Protein AF-0000000079821116 (afdb_homodimer)

Radius of gyration: 18.27 Å; Cα contacts (8 Å, |Δi|>4): 627; chains: 2; bounding box: 48×48×40 Å

Organism: NCBI:txid1608957

Structure (mmCIF, N/CA/C/O backbone):
data_AF-0000000079821116-model_v1
#
loop_
_entity.id
_entity.type
_entity.pdbx_description
1 polymer 'Glyoxalase/bleomycin resistance protein/dioxygenase'
#
loop_
_atom_site.group_PDB
_atom_site.id
_atom_site.type_symbol
_atom_site.label_atom_id
_atom_site.label_alt_id
_atom_site.label_comp_id
_atom_site.label_asym_id
_atom_site.label_entity_id
_atom_site.label_seq_id
_atom_site.pdbx_PDB_ins_code
_atom_site.Cartn_x
_atom_site.Cartn_y
_atom_site.Cartn_z
_atom_site.occupancy
_atom_site.B_iso_or_equiv
_atom_site.auth_seq_id
_atom_site.auth_comp_id
_atom_site.auth_asym_id
_atom_site.auth_atom_id
_atom_site.pdbx_PDB_model_num
ATOM 1 N N . MET A 1 1 ? -20.031 8.797 18.516 1 33.94 1 MET A N 1
ATOM 2 C CA . MET A 1 1 ? -19.969 7.977 17.297 1 33.94 1 MET A CA 1
ATOM 3 C C . MET A 1 1 ? -19.109 6.738 17.531 1 33.94 1 MET A C 1
ATOM 5 O O . MET A 1 1 ? -18.031 6.824 18.125 1 33.94 1 MET A O 1
ATOM 9 N N . ASP A 1 2 ? -19.688 5.617 17.516 1 39.34 2 ASP A N 1
ATOM 10 C CA . ASP A 1 2 ? -19.047 4.363 17.875 1 39.34 2 ASP A CA 1
ATOM 11 C C . ASP A 1 2 ? -17.766 4.156 17.078 1 39.34 2 ASP A C 1
ATOM 13 O O . ASP A 1 2 ? -17.672 4.555 15.914 1 39.34 2 ASP A O 1
ATOM 17 N N . GLU A 1 3 ? -16.703 4.098 17.781 1 49.12 3 GLU A N 1
ATOM 18 C CA . GLU A 1 3 ? -15.445 3.686 17.172 1 49.12 3 GLU A CA 1
ATOM 19 C C . GLU A 1 3 ? -15.656 2.551 16.172 1 49.12 3 GLU A C 1
ATOM 21 O O . GLU A 1 3 ? -16.406 1.611 16.438 1 49.12 3 GLU A O 1
ATOM 26 N N . PRO A 1 4 ? -15.477 2.787 14.984 1 49.03 4 PRO A N 1
ATOM 27 C CA . PRO A 1 4 ? -15.688 1.681 14.047 1 49.03 4 PRO A CA 1
ATOM 28 C C . PRO A 1 4 ? -15.055 0.374 14.531 1 49.03 4 PRO A C 1
ATOM 30 O O . PRO A 1 4 ? -14 0.39 15.172 1 49.03 4 PRO A O 1
ATOM 33 N N . ALA A 1 5 ? -15.891 -0.579 14.828 1 51.31 5 ALA A N 1
ATOM 34 C CA . ALA A 1 5 ? -15.398 -1.898 15.211 1 51.31 5 ALA A CA 1
ATOM 35 C C . ALA A 1 5 ? -14.516 -2.496 14.125 1 51.31 5 ALA A C 1
ATOM 37 O O . ALA A 1 5 ? -14.906 -2.535 12.953 1 51.31 5 ALA A O 1
ATOM 38 N N . PHE A 1 6 ? -13.258 -2.285 14.305 1 50 6 PHE A N 1
ATOM 39 C CA . PHE A 1 6 ? -12.414 -3.041 13.383 1 50 6 PHE A CA 1
ATOM 40 C C . PHE A 1 6 ? -12.328 -4.504 13.805 1 50 6 PHE A C 1
ATOM 42 O O . PHE A 1 6 ? -12.047 -4.809 14.961 1 50 6 PHE A O 1
ATOM 49 N N . PRO A 1 7 ? -12.906 -5.238 12.969 1 48.62 7 PRO A N 1
ATOM 50 C CA . PRO A 1 7 ? -12.789 -6.621 13.438 1 48.62 7 PRO A CA 1
ATOM 51 C C . PRO A 1 7 ? -11.344 -7.066 13.617 1 48.62 7 PRO A C 1
ATOM 53 O O . PRO A 1 7 ? -10.43 -6.465 13.039 1 48.62 7 PRO A O 1
ATOM 56 N N . ASP A 1 8 ? -11.141 -7.941 14.555 1 50.03 8 ASP A N 1
ATOM 57 C CA . ASP A 1 8 ? -9.828 -8.555 14.742 1 50.03 8 ASP A CA 1
ATOM 58 C C . ASP A 1 8 ? -9.281 -9.094 13.422 1 50.03 8 ASP A C 1
ATOM 60 O O . ASP A 1 8 ? -10.039 -9.578 12.586 1 50.03 8 ASP A O 1
ATOM 64 N N . PRO A 1 9 ? -8.016 -8.641 13.141 1 49.16 9 PRO A N 1
ATOM 65 C CA . PRO A 1 9 ? -7.453 -9.281 11.945 1 49.16 9 PRO A CA 1
ATOM 66 C C . PRO A 1 9 ? -7.727 -10.781 11.898 1 49.16 9 PRO A C 1
ATOM 68 O O . PRO A 1 9 ? -7.668 -11.453 12.93 1 49.16 9 PRO A O 1
ATOM 71 N N . PRO A 1 10 ? -8.344 -11.164 10.891 1 46.5 10 PRO A N 1
ATOM 72 C CA . PRO A 1 10 ? -8.555 -12.609 10.875 1 46.5 10 PRO A CA 1
ATOM 73 C C . PRO A 1 10 ? -7.27 -13.398 11.102 1 46.5 10 PRO A C 1
ATOM 75 O O . PRO A 1 10 ? -6.184 -12.938 10.734 1 46.5 10 PRO A O 1
ATOM 78 N N . ALA A 1 11 ? -7.438 -14.477 11.891 1 46.84 11 ALA A N 1
ATOM 79 C CA . ALA A 1 11 ? -6.305 -15.375 12.086 1 46.84 11 ALA A CA 1
ATOM 80 C C . ALA A 1 11 ? -5.754 -15.867 10.758 1 46.84 11 ALA A C 1
ATOM 82 O O . ALA A 1 11 ? -6.508 -16.062 9.797 1 46.84 11 ALA A O 1
ATOM 83 N N . VAL A 1 12 ? -4.461 -15.453 10.516 1 46.88 12 VAL A N 1
ATOM 84 C CA . VAL A 1 12 ? -3.809 -16.109 9.391 1 46.88 12 VAL A CA 1
ATOM 85 C C . VAL A 1 12 ? -4.184 -17.594 9.359 1 46.88 12 VAL A C 1
ATOM 87 O O . VAL A 1 12 ? -3.951 -18.312 10.336 1 46.88 12 VAL A O 1
ATOM 90 N N . LEU A 1 13 ? -5.094 -17.891 8.617 1 49.56 13 LEU A N 1
ATOM 91 C CA . LEU A 1 13 ? -5.344 -19.328 8.531 1 49.56 13 LEU A CA 1
ATOM 92 C C . LEU A 1 13 ? -4.145 -20.062 7.941 1 49.56 13 LEU A C 1
ATOM 94 O O . LEU A 1 13 ? -3.469 -19.531 7.055 1 49.56 13 LEU A O 1
ATOM 98 N N . PRO A 1 14 ? -3.562 -20.922 8.695 1 47.94 14 PRO A N 1
ATOM 99 C CA . PRO A 1 14 ? -2.402 -21.703 8.273 1 47.94 14 PRO A CA 1
ATOM 100 C C . PRO A 1 14 ? -2.355 -21.922 6.762 1 47.94 14 PRO A C 1
ATOM 102 O O . PRO A 1 14 ? -1.271 -21.953 6.172 1 47.94 14 PRO A O 1
ATOM 105 N N . SER A 1 15 ? -3.467 -22.219 6.078 1 55.22 15 SER A N 1
ATOM 106 C CA . SER A 1 15 ? -3.479 -22.641 4.68 1 55.22 15 SER A CA 1
ATOM 107 C C . SER A 1 15 ? -3.562 -21.453 3.74 1 55.22 15 SER A C 1
ATOM 109 O O . SER A 1 15 ? -3.639 -21.609 2.52 1 55.22 15 SER A O 1
ATOM 111 N N . THR A 1 16 ? -3.357 -20.219 4.332 1 70.94 16 THR A N 1
ATOM 112 C CA . THR A 1 16 ? -3.619 -19.094 3.428 1 70.94 16 THR A CA 1
ATOM 113 C C . THR A 1 16 ? -2.318 -18.578 2.824 1 70.94 16 THR A C 1
ATOM 115 O O . THR A 1 16 ? -1.271 -18.609 3.473 1 70.94 16 THR A O 1
ATOM 118 N N . LEU A 1 17 ? -2.367 -18.406 1.521 1 87.81 17 LEU A N 1
ATOM 119 C CA . LEU A 1 17 ? -1.263 -17.812 0.771 1 87.81 17 LEU A CA 1
ATOM 120 C C . LEU A 1 17 ? -0.912 -16.438 1.318 1 87.81 17 LEU A C 1
ATOM 122 O O . LEU A 1 17 ? -1.729 -15.516 1.263 1 87.81 17 LEU A O 1
ATOM 126 N N . GLU A 1 18 ? 0.262 -16.406 1.957 1 91.06 18 GLU A N 1
ATOM 127 C CA . GLU A 1 18 ? 0.748 -15.1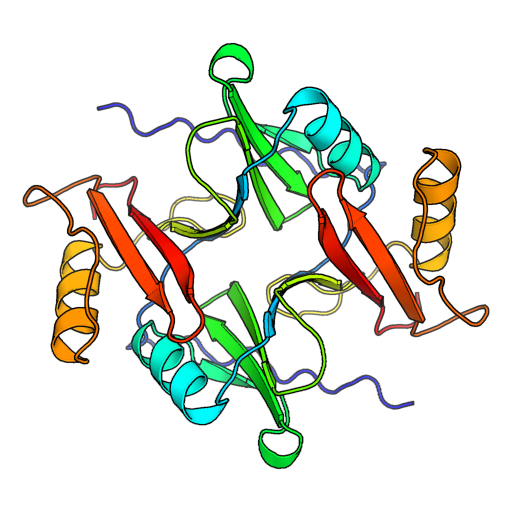25 2.447 1 91.06 18 GLU A CA 1
ATOM 128 C C . GLU A 1 18 ? 1.771 -14.523 1.49 1 91.06 18 GLU A C 1
ATOM 130 O O . GLU A 1 18 ? 2.75 -15.18 1.125 1 91.06 18 GLU A O 1
ATOM 135 N N . LEU A 1 19 ? 1.596 -13.273 1.216 1 96.19 19 LEU A N 1
ATOM 136 C CA . LEU A 1 19 ? 2.396 -12.664 0.16 1 96.19 19 LEU A CA 1
ATOM 137 C C . LEU A 1 19 ? 3.598 -11.93 0.747 1 96.19 19 LEU A C 1
ATOM 139 O O . LEU A 1 19 ? 4.512 -11.539 0.014 1 96.19 19 LEU A O 1
ATOM 143 N N . GLY A 1 20 ? 3.582 -11.734 2.08 1 94.44 20 GLY A N 1
ATOM 144 C CA . GLY A 1 20 ? 4.715 -11.094 2.734 1 94.44 20 GLY A CA 1
ATOM 145 C C . GLY A 1 20 ? 4.582 -9.586 2.818 1 94.44 20 GLY A C 1
ATOM 146 O O . GLY A 1 20 ? 3.471 -9.062 2.91 1 94.44 20 GLY A O 1
ATOM 147 N N . ALA A 1 21 ? 5.727 -8.852 2.887 1 94.81 21 ALA A N 1
ATOM 148 C CA . ALA A 1 21 ? 5.734 -7.398 3.055 1 94.81 21 ALA A CA 1
ATOM 149 C C . ALA A 1 21 ? 5.043 -6.707 1.885 1 94.81 21 ALA A C 1
ATOM 151 O O . ALA A 1 21 ? 5.191 -7.125 0.733 1 94.81 21 ALA A O 1
ATOM 152 N N . PHE A 1 22 ? 4.359 -5.699 2.232 1 96.94 22 PHE A N 1
ATOM 153 C CA . PHE A 1 22 ? 3.625 -4.934 1.235 1 96.94 22 PHE A CA 1
ATOM 154 C C . PHE A 1 22 ? 4.176 -3.518 1.126 1 96.94 22 PHE A C 1
ATOM 156 O O . PHE A 1 22 ? 4.441 -2.867 2.141 1 96.94 22 PHE A O 1
ATOM 163 N N . SER A 1 23 ? 4.352 -3.074 -0.129 1 97.5 23 SER A N 1
ATOM 164 C CA . SER A 1 23 ? 4.719 -1.69 -0.41 1 97.5 23 SER A CA 1
ATOM 165 C C . SER A 1 23 ? 4.082 -1.201 -1.706 1 97.5 23 SER A C 1
ATOM 167 O O . SER A 1 23 ? 3.602 -2.002 -2.51 1 97.5 23 SER A O 1
ATOM 169 N N . MET A 1 24 ? 3.979 0.095 -1.812 1 98.38 24 MET A N 1
ATOM 170 C CA . MET A 1 24 ? 3.559 0.698 -3.074 1 98.38 24 MET A CA 1
ATOM 171 C C . MET A 1 24 ? 4.758 1.248 -3.84 1 98.38 24 MET A C 1
ATOM 173 O O . MET A 1 24 ? 5.57 1.989 -3.283 1 98.38 24 MET A O 1
ATOM 177 N N . SER A 1 25 ? 4.883 0.784 -5.055 1 98.62 25 SER A N 1
ATOM 178 C CA . SER A 1 25 ? 5.875 1.341 -5.973 1 98.62 25 SER A CA 1
ATOM 179 C C . SER A 1 25 ? 5.254 2.391 -6.887 1 98.62 25 SER A C 1
ATOM 181 O O . SER A 1 25 ? 4.324 2.096 -7.637 1 98.62 25 SER A O 1
ATOM 183 N N . LEU A 1 26 ? 5.762 3.576 -6.859 1 98.62 26 LEU A N 1
ATOM 184 C CA . LEU A 1 26 ? 5.184 4.688 -7.605 1 98.62 26 LEU A CA 1
ATOM 185 C C . LEU A 1 26 ? 6.148 5.188 -8.672 1 98.62 26 LEU A C 1
ATOM 187 O O . LEU A 1 26 ? 7.316 5.461 -8.383 1 98.62 26 LEU A O 1
ATOM 191 N N . SER A 1 27 ? 5.652 5.277 -9.859 1 98.56 27 SER A N 1
ATOM 192 C CA . SER A 1 27 ? 6.398 5.992 -10.891 1 98.56 27 SER A CA 1
ATOM 193 C C . SER A 1 27 ? 6.316 7.5 -10.688 1 98.56 27 SER A C 1
ATOM 195 O O . SER A 1 27 ? 5.223 8.047 -10.523 1 98.56 27 SER A O 1
ATOM 197 N N . VAL A 1 28 ? 7.445 8.117 -10.734 1 98.62 28 VAL A N 1
ATOM 198 C CA . VAL A 1 28 ? 7.445 9.555 -10.469 1 98.62 28 VAL A CA 1
ATOM 199 C C . VAL A 1 28 ? 8.18 10.281 -11.594 1 98.62 28 VAL A C 1
ATOM 201 O O . VAL A 1 28 ? 9.133 9.75 -12.164 1 98.62 28 VAL A O 1
ATOM 204 N N . ALA A 1 29 ? 7.766 11.438 -11.922 1 98.44 29 ALA A N 1
ATOM 205 C CA . ALA A 1 29 ? 8.359 12.242 -12.984 1 98.44 29 ALA A CA 1
ATOM 206 C C . ALA A 1 29 ? 9.688 12.836 -12.547 1 98.44 29 ALA A C 1
ATOM 208 O O . ALA A 1 29 ? 10.594 13.008 -13.367 1 98.44 29 ALA A O 1
ATOM 209 N N . ASP A 1 30 ? 9.844 13.234 -11.352 1 98.44 30 ASP A N 1
ATOM 210 C CA . ASP A 1 30 ? 11.023 13.836 -10.742 1 98.44 30 ASP A CA 1
ATOM 211 C C . ASP A 1 30 ? 11.258 13.273 -9.344 1 98.44 30 ASP A C 1
ATOM 213 O O . ASP A 1 30 ? 10.516 13.594 -8.406 1 98.44 30 ASP A O 1
ATOM 217 N N . LEU A 1 31 ? 12.297 12.5 -9.172 1 98.44 31 LEU A N 1
ATOM 218 C CA . LEU A 1 31 ? 12.555 11.758 -7.941 1 98.44 31 LEU A CA 1
ATOM 219 C C . LEU A 1 31 ? 12.75 12.711 -6.766 1 98.44 31 LEU A C 1
ATOM 221 O O . LEU A 1 31 ? 12.211 12.469 -5.68 1 98.44 31 LEU A O 1
ATOM 225 N N . ASP A 1 32 ? 13.445 13.789 -6.938 1 97.81 32 ASP A N 1
ATOM 226 C CA . ASP A 1 32 ? 13.742 14.727 -5.863 1 97.81 32 ASP A CA 1
ATOM 227 C C . ASP A 1 32 ? 12.469 15.43 -5.387 1 97.81 32 ASP A C 1
ATOM 229 O O . ASP A 1 32 ? 12.266 15.594 -4.18 1 97.81 32 ASP A O 1
ATOM 233 N N . VAL A 1 33 ? 11.656 15.828 -6.312 1 98.06 33 VAL A N 1
ATOM 234 C CA . VAL A 1 33 ? 10.406 16.516 -5.984 1 98.06 33 VAL A CA 1
ATOM 235 C C . VAL A 1 33 ? 9.508 15.578 -5.168 1 98.06 33 VAL A C 1
ATOM 237 O O . VAL A 1 33 ? 8.984 15.977 -4.125 1 98.06 33 VAL A O 1
ATOM 240 N N . SER A 1 34 ? 9.398 14.391 -5.66 1 98.5 34 SER A N 1
ATOM 241 C CA . SER A 1 34 ? 8.539 13.43 -4.977 1 98.5 34 SER A CA 1
ATOM 242 C C . SER A 1 34 ? 9.117 13.039 -3.619 1 98.5 34 SER A C 1
ATOM 244 O O . SER A 1 34 ? 8.375 12.898 -2.641 1 98.5 34 SER A O 1
ATOM 246 N N . ARG A 1 35 ? 10.375 12.797 -3.584 1 97.69 35 ARG A N 1
ATOM 247 C CA . ARG A 1 35 ? 11.016 12.477 -2.314 1 97.69 35 ARG A CA 1
ATOM 248 C C . ARG A 1 35 ? 10.734 13.547 -1.27 1 97.69 35 ARG A C 1
ATOM 250 O O . ARG A 1 35 ? 10.352 13.242 -0.141 1 97.69 35 ARG A O 1
ATOM 257 N N . ARG A 1 36 ? 10.922 14.812 -1.62 1 97.31 36 ARG A N 1
ATOM 258 C CA . ARG A 1 36 ? 10.688 15.914 -0.698 1 97.31 36 ARG A CA 1
ATOM 259 C C . ARG A 1 36 ? 9.234 15.953 -0.238 1 97.31 36 ARG A C 1
ATOM 261 O O . ARG A 1 36 ? 8.953 16.219 0.932 1 97.31 36 ARG A O 1
ATOM 268 N N . PHE A 1 37 ? 8.43 15.695 -1.171 1 98 37 PHE A N 1
ATOM 269 C CA . PHE A 1 37 ? 7.008 15.656 -0.845 1 98 37 PHE A CA 1
ATOM 270 C C . PHE A 1 37 ? 6.73 14.633 0.25 1 98 37 PHE A C 1
ATOM 272 O O . PHE A 1 37 ? 6.109 14.953 1.266 1 98 37 PHE A O 1
ATOM 279 N N . TYR A 1 38 ? 7.176 13.445 0.056 1 97.81 38 TYR A N 1
ATOM 280 C CA . TYR A 1 38 ? 6.879 12.375 1.003 1 97.81 38 TYR A CA 1
ATOM 281 C C . TYR A 1 38 ? 7.656 12.562 2.299 1 97.81 38 TYR A C 1
ATOM 283 O O . TYR A 1 38 ? 7.195 12.164 3.371 1 97.81 38 TYR A O 1
ATOM 291 N N . GLU A 1 39 ? 8.82 13.172 2.232 1 96.19 39 GLU A N 1
ATOM 292 C CA . GLU A 1 39 ? 9.523 13.531 3.459 1 96.19 39 GLU A CA 1
ATOM 293 C C . GLU A 1 39 ? 8.711 14.516 4.297 1 96.19 39 GLU A C 1
ATOM 295 O O . GLU A 1 39 ? 8.703 14.43 5.527 1 96.19 39 GLU A O 1
ATOM 300 N N . ALA A 1 40 ? 8.062 15.406 3.646 1 95.38 40 ALA A N 1
ATOM 301 C CA . ALA A 1 40 ? 7.188 16.344 4.352 1 95.38 40 ALA A CA 1
ATOM 302 C C . ALA A 1 40 ? 6.047 15.602 5.051 1 95.38 40 ALA A C 1
ATOM 304 O O . ALA A 1 40 ? 5.5 16.078 6.043 1 95.38 40 ALA A O 1
ATOM 305 N N . LEU A 1 41 ? 5.707 14.461 4.504 1 96.31 41 LEU A N 1
ATOM 306 C CA . LEU A 1 41 ? 4.664 13.633 5.102 1 96.31 41 LEU A CA 1
ATOM 307 C C . LEU A 1 41 ? 5.234 12.758 6.211 1 96.31 41 LEU A C 1
ATOM 309 O O . LEU A 1 41 ? 4.516 11.945 6.797 1 96.31 41 LEU A O 1
ATOM 313 N N . GLY A 1 42 ? 6.5 12.859 6.453 1 95.06 42 GLY A N 1
ATOM 314 C CA . GLY A 1 42 ? 7.094 12.125 7.559 1 95.06 42 GLY A CA 1
ATOM 315 C C . GLY A 1 42 ? 7.84 10.883 7.113 1 95.06 42 GLY A C 1
ATOM 316 O O . GLY A 1 42 ? 8.367 10.141 7.945 1 95.06 42 GLY A O 1
ATOM 317 N N . PHE A 1 43 ? 7.871 10.656 5.836 1 96.38 43 PHE A N 1
ATOM 318 C CA . PHE A 1 43 ? 8.641 9.516 5.348 1 96.38 43 PHE A CA 1
ATOM 319 C C . PHE A 1 43 ? 10.133 9.812 5.402 1 96.38 43 PHE A C 1
ATOM 321 O O . PHE A 1 43 ? 10.547 10.969 5.309 1 96.38 43 PHE A O 1
ATOM 328 N N . VAL A 1 44 ? 10.883 8.695 5.543 1 94.88 44 VAL A N 1
ATOM 329 C CA . VAL A 1 44 ? 12.336 8.805 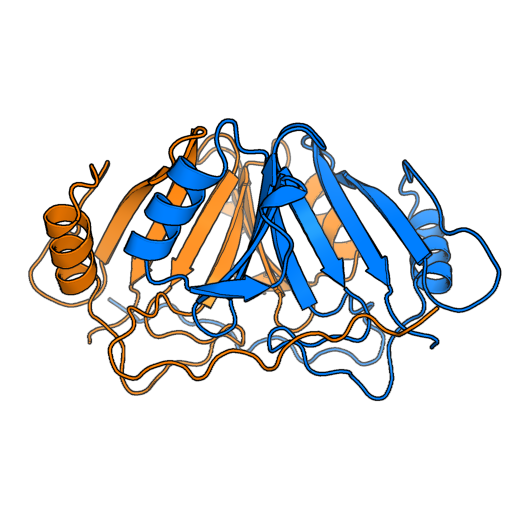5.535 1 94.88 44 VAL A CA 1
ATOM 330 C C . VAL A 1 44 ? 12.922 7.816 4.531 1 94.88 44 VAL A C 1
ATOM 332 O O . VAL A 1 44 ? 12.375 6.73 4.328 1 94.88 44 VAL A O 1
ATOM 335 N N . VAL A 1 45 ? 14.039 8.195 3.949 1 94.62 45 VAL A N 1
ATOM 336 C CA . VAL A 1 45 ? 14.727 7.297 3.025 1 94.62 45 VAL A CA 1
ATOM 337 C C . VAL A 1 45 ? 15.336 6.133 3.801 1 94.62 45 VAL A C 1
ATOM 339 O O . VAL A 1 45 ? 16.047 6.34 4.781 1 94.62 45 VAL A O 1
ATOM 342 N N . SER A 1 46 ? 15.031 5.004 3.369 1 93.19 46 SER A N 1
ATOM 343 C CA . SER A 1 46 ? 15.539 3.822 4.059 1 93.19 46 SER A CA 1
ATOM 344 C C . SER A 1 46 ? 16.406 2.973 3.135 1 93.19 46 SER A C 1
ATOM 346 O O . SER A 1 46 ? 17 1.985 3.568 1 93.19 46 SER A O 1
ATOM 348 N N . GLY A 1 47 ? 16.391 3.258 1.896 1 93.25 47 GLY A N 1
ATOM 349 C CA . GLY A 1 47 ? 17.172 2.52 0.917 1 93.25 47 GLY A CA 1
ATOM 350 C C . GLY A 1 47 ? 17.031 3.07 -0.49 1 93.25 47 GLY A C 1
ATOM 351 O O . GLY A 1 47 ? 16.484 4.152 -0.688 1 93.25 47 GLY A O 1
ATOM 352 N N . GLY A 1 48 ? 17.672 2.316 -1.412 1 93.38 48 GLY A N 1
ATOM 353 C CA . GLY A 1 48 ? 17.641 2.709 -2.812 1 93.38 48 GLY A CA 1
ATOM 354 C C . GLY A 1 48 ? 18.922 3.375 -3.277 1 93.38 48 GLY A C 1
ATOM 355 O O . GLY A 1 48 ? 19.922 3.348 -2.574 1 93.38 48 GLY A O 1
ATOM 356 N N . ASP A 1 49 ? 18.891 3.783 -4.496 1 94.12 49 ASP A N 1
ATOM 357 C CA . ASP A 1 49 ? 19.984 4.5 -5.145 1 94.12 49 ASP A CA 1
ATOM 358 C C . ASP A 1 49 ? 19.453 5.625 -6.031 1 94.12 49 ASP A C 1
ATOM 360 O O . ASP A 1 49 ? 19.109 5.395 -7.191 1 94.12 49 ASP A O 1
ATOM 364 N N . ALA A 1 50 ? 19.5 6.801 -5.457 1 93.31 50 ALA A N 1
ATOM 365 C CA . ALA A 1 50 ? 18.938 7.949 -6.16 1 93.31 50 ALA A CA 1
ATOM 366 C C . ALA A 1 50 ? 19.625 8.172 -7.496 1 93.31 50 ALA A C 1
ATOM 368 O O . ALA A 1 50 ? 19 8.602 -8.469 1 93.31 50 ALA A O 1
ATOM 369 N N . ASP A 1 51 ? 20.922 7.875 -7.566 1 94.94 51 ASP A N 1
ATOM 370 C CA . ASP A 1 51 ? 21.656 8.023 -8.812 1 94.94 51 ASP A CA 1
ATOM 371 C C . ASP A 1 51 ? 21.156 7.051 -9.875 1 94.94 51 ASP A C 1
ATOM 373 O O . ASP A 1 51 ? 21.359 7.27 -11.07 1 94.94 51 ASP A O 1
ATOM 377 N N . GLU A 1 52 ? 20.562 6.043 -9.375 1 96.38 52 GLU A N 1
ATOM 378 C CA . GLU A 1 52 ? 19.969 5.059 -10.281 1 96.38 52 GLU A CA 1
ATOM 379 C C . GLU A 1 52 ? 18.484 5.309 -10.469 1 96.38 52 GLU A C 1
ATOM 381 O O . GLU A 1 52 ? 17.797 4.512 -11.117 1 96.38 52 GLU A O 1
ATOM 386 N N . GLY A 1 53 ? 17.938 6.289 -9.891 1 97.19 53 GLY A N 1
ATOM 387 C CA . GLY A 1 53 ? 16.594 6.766 -10.195 1 97.19 53 GLY A CA 1
ATOM 388 C C . GLY A 1 53 ? 15.531 6.18 -9.289 1 97.19 53 GLY A C 1
ATOM 389 O O . GLY A 1 53 ? 14.352 6.125 -9.648 1 97.19 53 GLY A O 1
ATOM 390 N N . TRP A 1 54 ? 15.938 5.66 -8.109 1 97.88 54 TRP A N 1
ATOM 391 C CA . TRP A 1 54 ? 14.891 5.121 -7.246 1 97.88 54 TRP A CA 1
ATOM 392 C C . TRP A 1 54 ? 15.297 5.211 -5.781 1 97.88 54 TRP A C 1
ATOM 394 O O . TRP A 1 54 ? 16.484 5.223 -5.461 1 97.88 54 TRP A O 1
ATOM 404 N N . VAL A 1 55 ? 14.312 5.336 -4.855 1 97.62 55 VAL A N 1
ATOM 405 C CA . VAL A 1 55 ? 14.531 5.355 -3.414 1 97.62 55 VAL A CA 1
ATOM 406 C C . VAL A 1 55 ? 13.383 4.633 -2.711 1 97.62 55 VAL A C 1
ATOM 408 O O . VAL A 1 55 ? 12.25 4.613 -3.209 1 97.62 55 VAL A O 1
ATOM 411 N N . ILE A 1 56 ? 13.648 4.016 -1.615 1 96.69 56 ILE A N 1
ATOM 412 C CA . ILE A 1 56 ? 12.664 3.404 -0.73 1 96.69 56 ILE A CA 1
ATOM 413 C C . ILE A 1 56 ? 12.43 4.309 0.479 1 96.69 56 ILE A C 1
ATOM 415 O O . ILE A 1 56 ? 13.383 4.742 1.132 1 96.69 56 ILE A O 1
ATOM 419 N N . LEU A 1 57 ? 11.219 4.586 0.73 1 96.38 57 LEU A N 1
ATOM 420 C CA . LEU A 1 57 ? 10.812 5.449 1.834 1 96.38 57 LEU A CA 1
ATOM 421 C C . LEU A 1 57 ? 10.008 4.668 2.867 1 96.38 57 LEU A C 1
ATOM 423 O O . LEU A 1 57 ? 9.211 3.793 2.51 1 96.38 57 LEU A O 1
ATOM 427 N N . LYS A 1 58 ? 10.164 5.09 4.121 1 95.25 58 LYS A N 1
ATOM 428 C CA . LYS A 1 58 ? 9.43 4.434 5.199 1 95.25 58 LYS A CA 1
ATOM 429 C C . LYS A 1 58 ? 8.789 5.461 6.129 1 95.25 58 LYS A C 1
ATOM 431 O O . LYS A 1 58 ? 9.367 6.523 6.379 1 95.25 58 LYS A O 1
ATOM 436 N N . ASN A 1 59 ? 7.664 5.188 6.602 1 95 59 ASN A N 1
ATOM 437 C CA . ASN A 1 59 ? 6.965 5.809 7.723 1 95 59 ASN A CA 1
ATOM 438 C C . ASN A 1 59 ? 6.41 4.758 8.68 1 95 59 ASN A C 1
ATOM 440 O O . ASN A 1 59 ? 5.398 4.117 8.391 1 95 59 ASN A O 1
ATOM 444 N N . GLY A 1 60 ? 7.105 4.547 9.766 1 89.38 60 GLY A N 1
ATOM 445 C CA . GLY A 1 60 ? 6.77 3.385 10.578 1 89.38 60 GLY A CA 1
ATOM 446 C C . GLY A 1 60 ? 6.883 2.076 9.812 1 89.38 60 GLY A C 1
ATOM 447 O O . GLY A 1 60 ? 7.93 1.774 9.242 1 89.38 60 GLY A O 1
ATOM 448 N N . GLU A 1 61 ? 5.785 1.385 9.727 1 88 61 GLU A N 1
ATOM 449 C CA . GLU A 1 61 ? 5.781 0.099 9.031 1 88 61 GLU A CA 1
ATOM 450 C C . GLU A 1 61 ? 5.348 0.254 7.582 1 88 61 GLU A C 1
ATOM 452 O O . GLU A 1 61 ? 5.262 -0.731 6.844 1 88 61 GLU A O 1
ATOM 457 N N . SER A 1 62 ? 5.078 1.416 7.18 1 93.12 62 SER A N 1
ATOM 458 C CA . SER A 1 62 ? 4.641 1.694 5.816 1 93.12 62 SER A CA 1
ATOM 459 C C . SER A 1 62 ? 5.828 1.917 4.887 1 93.12 62 SER A C 1
ATOM 461 O O . SER A 1 62 ? 6.797 2.584 5.258 1 93.12 62 SER A O 1
ATOM 463 N N . THR A 1 63 ? 5.777 1.325 3.703 1 95.62 63 THR A N 1
ATOM 464 C CA . THR A 1 63 ? 6.859 1.455 2.736 1 95.62 63 THR A CA 1
ATOM 465 C C . THR A 1 63 ? 6.324 1.922 1.385 1 95.62 63 THR A C 1
ATOM 467 O O . THR A 1 63 ? 5.312 1.41 0.901 1 95.62 63 THR A O 1
ATOM 470 N N . ILE A 1 64 ? 6.938 2.928 0.849 1 97.88 64 ILE A N 1
ATOM 471 C CA . ILE A 1 64 ? 6.691 3.402 -0.508 1 97.88 64 ILE A CA 1
ATOM 472 C C . ILE A 1 64 ? 8.008 3.471 -1.278 1 97.88 64 ILE A C 1
ATOM 474 O O . ILE A 1 64 ? 9.016 3.951 -0.756 1 97.88 64 ILE A O 1
ATOM 478 N N . GLY A 1 65 ? 8.016 2.938 -2.443 1 98.25 65 GLY A N 1
ATOM 479 C CA . GLY A 1 65 ? 9.133 3.115 -3.355 1 98.25 65 GLY A CA 1
ATOM 480 C C . GLY A 1 65 ? 8.852 4.125 -4.453 1 98.25 65 GLY A C 1
ATOM 481 O O . GLY A 1 65 ? 7.781 4.109 -5.059 1 98.25 65 GLY A O 1
ATOM 482 N N . LEU A 1 66 ? 9.797 4.984 -4.645 1 98.69 66 LEU A N 1
ATOM 483 C CA . LEU A 1 66 ? 9.734 5.934 -5.746 1 98.69 66 LEU A CA 1
ATOM 484 C C . LEU A 1 66 ? 10.695 5.531 -6.863 1 98.69 66 LEU A C 1
ATOM 486 O O . LEU A 1 66 ? 11.867 5.258 -6.613 1 98.69 66 LEU A O 1
ATOM 490 N N . PHE A 1 67 ? 10.172 5.527 -8.062 1 98.69 67 PHE A N 1
ATOM 491 C CA . PHE A 1 67 ? 10.938 5.066 -9.219 1 98.69 67 PHE A CA 1
ATOM 492 C C . PHE A 1 67 ? 10.789 6.039 -10.383 1 98.69 67 PHE A C 1
ATOM 494 O O . PHE A 1 67 ? 9.672 6.316 -10.828 1 98.69 67 PHE A O 1
ATOM 501 N N . HIS A 1 68 ? 11.852 6.461 -10.891 1 98.44 68 HIS A N 1
ATOM 502 C CA . HIS A 1 68 ? 11.828 7.375 -12.023 1 98.44 68 HIS A CA 1
ATOM 503 C C . HIS A 1 68 ? 12.203 6.664 -13.32 1 98.44 68 HIS A C 1
ATOM 505 O O . HIS A 1 68 ? 13.328 6.172 -13.461 1 98.44 68 HIS A O 1
ATOM 511 N N . GLY A 1 69 ? 11.297 6.602 -14.211 1 96.19 69 GLY A N 1
ATOM 512 C CA . GLY A 1 69 ? 11.594 6.156 -15.562 1 96.19 69 GLY A CA 1
ATOM 513 C C . GLY A 1 69 ? 11.719 4.648 -15.68 1 96.19 69 GLY A C 1
ATOM 514 O O . GLY A 1 69 ? 12.336 4.145 -16.625 1 96.19 69 GLY A O 1
ATOM 515 N N . MET A 1 70 ? 11.148 3.881 -14.797 1 95.38 70 MET A N 1
ATOM 516 C CA . MET A 1 70 ? 11.352 2.434 -14.812 1 95.38 70 MET A CA 1
ATOM 517 C C . MET A 1 70 ? 10.078 1.712 -15.234 1 95.38 70 MET A C 1
ATOM 519 O O . MET A 1 70 ? 10.133 0.621 -15.805 1 95.38 70 MET A O 1
ATOM 523 N N . PHE A 1 71 ? 8.992 2.268 -14.969 1 96.25 71 PHE A N 1
ATOM 524 C CA . PHE A 1 71 ? 7.672 1.782 -15.344 1 96.25 71 PHE A CA 1
ATOM 525 C C . PHE A 1 71 ? 6.652 2.914 -15.32 1 96.25 71 PHE A C 1
ATOM 527 O O . PHE A 1 71 ? 6.988 4.051 -14.984 1 96.25 71 PHE A O 1
ATOM 534 N N . GLU A 1 72 ? 5.449 2.551 -15.711 1 94.81 72 GLU A N 1
ATOM 535 C CA . GLU A 1 72 ? 4.371 3.535 -15.672 1 94.81 72 GLU A CA 1
ATOM 536 C C . GLU A 1 72 ? 3.359 3.197 -14.578 1 94.81 72 GLU A C 1
ATOM 538 O O . GLU A 1 72 ? 3.15 2.025 -14.258 1 94.81 72 GLU A O 1
ATOM 543 N N . GLY A 1 73 ? 2.779 4.309 -14.023 1 94.94 73 GLY A N 1
ATOM 544 C CA . GLY A 1 73 ? 1.747 4.105 -13.016 1 94.94 73 GLY A CA 1
ATOM 545 C C . GLY A 1 73 ? 2.293 3.617 -11.688 1 94.94 73 GLY A C 1
ATOM 546 O O . GLY A 1 73 ? 3.32 4.109 -11.219 1 94.94 73 GLY A O 1
ATOM 547 N N . SER A 1 74 ? 1.55 2.84 -10.984 1 97.06 74 SER A N 1
ATOM 548 C CA . SER A 1 74 ? 1.948 2.299 -9.688 1 97.06 74 SER A CA 1
ATOM 549 C C . SER A 1 74 ? 1.845 0.778 -9.672 1 97.06 74 SER A C 1
ATOM 551 O O . SER A 1 74 ? 1.176 0.185 -10.516 1 97.06 74 SER A O 1
ATOM 553 N N . ILE A 1 75 ? 2.592 0.183 -8.797 1 98.44 75 ILE A N 1
ATOM 554 C CA . ILE A 1 75 ? 2.607 -1.269 -8.656 1 98.44 75 ILE A CA 1
ATOM 555 C C . ILE A 1 75 ? 2.363 -1.641 -7.191 1 98.44 75 ILE A C 1
ATOM 557 O O . ILE A 1 75 ? 3.023 -1.118 -6.293 1 98.44 75 ILE A O 1
ATOM 561 N N . LEU A 1 76 ? 1.347 -2.516 -6.965 1 98.75 76 LEU A N 1
ATOM 562 C CA . LEU A 1 76 ? 1.271 -3.197 -5.676 1 98.75 76 LEU A CA 1
ATOM 563 C C . LEU A 1 76 ? 2.387 -4.227 -5.539 1 98.75 76 LEU A C 1
ATOM 565 O O . LEU A 1 76 ? 2.408 -5.227 -6.262 1 98.75 76 LEU A O 1
ATOM 569 N N . THR A 1 77 ? 3.291 -3.982 -4.562 1 98.5 77 THR A N 1
ATOM 570 C CA . THR A 1 77 ? 4.473 -4.828 -4.453 1 98.5 77 THR A CA 1
ATOM 571 C C . THR A 1 77 ? 4.426 -5.668 -3.18 1 98.5 77 THR A C 1
ATOM 573 O O . THR A 1 77 ? 4.184 -5.137 -2.092 1 98.5 77 THR A O 1
ATOM 576 N N . PHE A 1 78 ? 4.656 -6.961 -3.377 1 98.06 78 PHE A N 1
ATOM 577 C CA . PHE A 1 78 ? 4.727 -7.895 -2.26 1 98.06 78 PHE A CA 1
ATOM 578 C C . PHE A 1 78 ? 6.062 -8.625 -2.25 1 98.06 78 PHE A C 1
ATOM 580 O O . PHE A 1 78 ? 6.57 -9.016 -3.303 1 98.06 78 PHE A O 1
ATOM 587 N N . ASN A 1 79 ? 6.59 -8.781 -1.093 1 96.56 79 ASN A N 1
ATOM 588 C CA . ASN A 1 79 ? 7.859 -9.484 -0.942 1 96.56 79 ASN A CA 1
ATOM 589 C C . ASN A 1 79 ? 7.73 -10.68 -0.003 1 96.56 79 ASN A C 1
ATOM 591 O O . ASN A 1 79 ? 7.895 -10.547 1.21 1 96.56 79 ASN A O 1
ATOM 595 N N . PRO A 1 80 ? 7.48 -11.891 -0.638 1 95 80 PRO A N 1
ATOM 596 C CA . PRO A 1 80 ? 7.418 -13.094 0.202 1 95 80 PRO A CA 1
ATOM 597 C C . PRO A 1 80 ? 8.664 -13.273 1.07 1 95 80 PRO A C 1
ATOM 599 O O . PRO A 1 80 ? 9.781 -13.102 0.589 1 95 80 PRO A O 1
ATOM 602 N N . GLY A 1 81 ? 8.406 -13.609 2.354 1 91.19 81 GLY A N 1
ATOM 603 C CA . GLY A 1 81 ? 9.516 -13.891 3.246 1 91.19 81 GLY A CA 1
ATOM 604 C C . GLY A 1 81 ? 9.945 -12.68 4.062 1 91.19 81 GLY A C 1
ATOM 605 O O . GLY A 1 81 ? 10.812 -12.797 4.938 1 91.19 81 GLY A O 1
ATOM 606 N N . LEU A 1 82 ? 9.367 -11.523 3.812 1 91.62 82 LEU A N 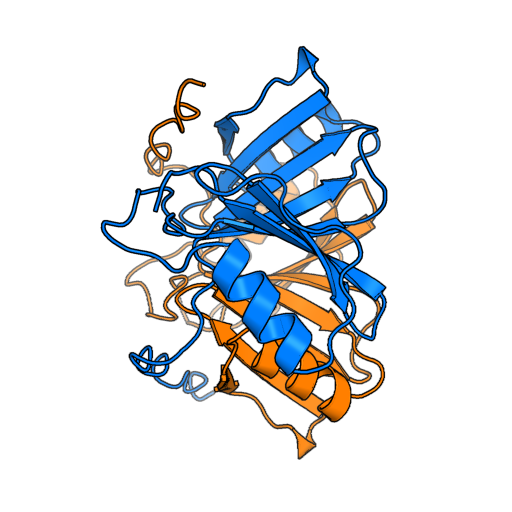1
ATOM 607 C CA . LEU A 1 82 ? 9.641 -10.312 4.582 1 91.62 82 LEU A CA 1
ATOM 608 C C . LEU A 1 82 ? 8.398 -9.859 5.344 1 91.62 82 LEU A C 1
ATOM 610 O O . LEU A 1 82 ? 7.277 -9.984 4.844 1 91.62 82 LEU A O 1
ATOM 614 N N . THR A 1 83 ? 8.641 -9.312 6.523 1 88.81 83 THR A N 1
ATOM 615 C CA . THR A 1 83 ? 7.574 -8.594 7.219 1 88.81 83 THR A CA 1
ATOM 616 C C . THR A 1 83 ? 7.516 -7.137 6.754 1 88.81 83 THR A C 1
ATOM 618 O O . THR A 1 83 ? 8.438 -6.652 6.09 1 88.81 83 THR A O 1
ATOM 621 N N . ASN A 1 84 ? 6.453 -6.434 7.156 1 88.88 84 ASN A N 1
ATOM 622 C CA . ASN A 1 84 ? 6.363 -5.02 6.812 1 88.88 84 ASN A CA 1
ATOM 623 C C . ASN A 1 84 ? 7.457 -4.207 7.5 1 88.88 84 ASN A C 1
ATOM 625 O O . ASN A 1 84 ? 7.789 -3.107 7.051 1 88.88 84 ASN A O 1
ATOM 629 N N . GLY A 1 85 ? 7.977 -4.738 8.531 1 84.19 85 GLY A N 1
ATOM 630 C CA . GLY A 1 85 ? 9.117 -4.125 9.195 1 84.19 85 GLY A CA 1
ATOM 631 C C . GLY A 1 85 ? 10.445 -4.469 8.539 1 84.19 85 GLY A C 1
ATOM 632 O O . GLY A 1 85 ? 11.508 -4.125 9.055 1 84.19 85 GLY A O 1
ATOM 633 N N . MET A 1 86 ? 10.359 -5.246 7.496 1 82.88 86 MET A N 1
ATOM 634 C CA . MET A 1 86 ? 11.5 -5.633 6.664 1 82.88 86 MET A CA 1
ATOM 635 C C . MET A 1 86 ? 12.398 -6.625 7.398 1 82.88 86 MET A C 1
ATOM 637 O O . MET A 1 86 ? 13.617 -6.586 7.254 1 82.88 86 MET A O 1
ATOM 641 N N . ALA A 1 87 ? 11.789 -7.355 8.258 1 85.25 87 ALA A N 1
ATOM 642 C CA . ALA A 1 87 ? 12.484 -8.484 8.867 1 85.25 87 ALA A CA 1
ATOM 643 C C . ALA A 1 87 ? 12.227 -9.773 8.086 1 85.25 87 ALA A C 1
ATOM 645 O O . ALA A 1 87 ? 11.109 -10.016 7.641 1 85.25 87 ALA A O 1
ATOM 646 N N . LYS A 1 88 ? 13.32 -10.547 7.992 1 88.94 88 LYS A N 1
ATOM 647 C CA . LYS A 1 88 ? 13.18 -11.82 7.285 1 88.94 88 LYS A CA 1
ATOM 648 C C . LYS A 1 88 ? 12.383 -12.828 8.102 1 88.94 88 LYS A C 1
ATOM 650 O O . LYS A 1 88 ? 12.578 -12.938 9.312 1 88.94 88 LYS A O 1
ATOM 655 N N . LEU A 1 89 ? 11.562 -13.562 7.449 1 88 89 LEU A N 1
ATOM 656 C CA . LEU A 1 89 ? 10.789 -14.617 8.086 1 88 89 LEU A CA 1
ATOM 657 C C . LEU A 1 89 ? 11.523 -15.953 8 1 88 89 LEU A C 1
ATOM 659 O O . LEU A 1 89 ? 12.266 -16.203 7.051 1 88 89 LEU A O 1
ATOM 663 N N . GLU A 1 90 ? 11.258 -16.781 8.922 1 86.69 90 GLU A N 1
ATOM 664 C CA . GLU A 1 90 ? 11.891 -18.094 8.945 1 86.69 90 GLU A CA 1
ATOM 665 C C . GLU A 1 90 ? 11.375 -18.984 7.812 1 86.69 90 GLU A C 1
ATOM 667 O O . GLU A 1 90 ? 12.125 -19.797 7.266 1 86.69 90 GLU A O 1
ATOM 672 N N . SER A 1 91 ? 10.133 -18.906 7.57 1 89.75 91 SER A N 1
ATOM 673 C CA . SER A 1 91 ? 9.5 -19.656 6.492 1 89.75 91 SER A CA 1
ATOM 674 C C . SER A 1 91 ? 8.5 -18.797 5.727 1 89.75 91 SER A C 1
ATOM 676 O O . SER A 1 91 ? 7.918 -17.859 6.289 1 89.75 91 SER A O 1
ATOM 678 N N . PHE A 1 92 ? 8.383 -19.062 4.477 1 92.31 92 PHE A N 1
ATOM 679 C CA . PHE A 1 92 ? 7.441 -18.375 3.609 1 92.31 92 PHE A CA 1
ATOM 680 C C . PHE A 1 92 ? 7.121 -19.219 2.379 1 92.31 92 PHE A C 1
ATOM 682 O O . PHE A 1 92 ? 7.812 -20.203 2.096 1 92.31 92 PHE A O 1
ATOM 689 N N . THR A 1 93 ? 6.082 -18.891 1.692 1 92.5 93 THR A N 1
ATOM 690 C CA . THR A 1 93 ? 5.703 -19.594 0.478 1 92.5 93 THR A CA 1
ATOM 691 C C . THR A 1 93 ? 6.57 -19.172 -0.7 1 92.5 93 THR A C 1
ATOM 693 O O . THR A 1 93 ? 6.668 -17.969 -0.997 1 92.5 93 THR A O 1
ATOM 696 N N . ASP A 1 94 ? 7.137 -20.141 -1.378 1 95.25 94 ASP A N 1
ATOM 697 C CA . ASP A 1 94 ? 7.977 -19.891 -2.545 1 95.25 94 ASP A CA 1
ATOM 698 C C . ASP A 1 94 ? 7.168 -19.281 -3.688 1 95.25 94 ASP A C 1
ATOM 700 O O . ASP A 1 94 ? 6.043 -19.719 -3.957 1 95.25 94 ASP A O 1
ATOM 704 N N . VAL A 1 95 ? 7.812 -18.297 -4.391 1 97.25 95 VAL A N 1
ATOM 705 C CA . VAL A 1 95 ? 7.109 -17.562 -5.438 1 97.25 95 VAL A CA 1
ATOM 706 C C . VAL A 1 95 ? 6.664 -18.531 -6.539 1 97.25 95 VAL A C 1
ATOM 708 O O . VAL A 1 95 ? 5.648 -18.297 -7.199 1 97.25 95 VAL A O 1
ATOM 711 N N . ARG A 1 96 ? 7.363 -19.609 -6.758 1 97.19 96 ARG A N 1
ATOM 712 C CA . ARG A 1 96 ? 6.988 -20.609 -7.762 1 97.19 96 ARG A CA 1
ATOM 713 C C . ARG A 1 96 ? 5.73 -21.359 -7.344 1 97.19 96 ARG A C 1
ATOM 715 O O . ARG A 1 96 ? 4.918 -21.734 -8.188 1 97.19 96 ARG A O 1
ATOM 722 N N . VAL A 1 97 ? 5.641 -21.625 -6.043 1 95.44 97 VAL A N 1
ATOM 723 C CA . VAL A 1 97 ? 4.418 -22.234 -5.523 1 95.44 97 VAL A CA 1
ATOM 724 C C . VAL A 1 97 ? 3.26 -21.25 -5.656 1 95.44 97 VAL A C 1
ATOM 726 O O . VAL A 1 97 ? 2.146 -21.625 -6.012 1 95.44 97 VAL A O 1
ATOM 729 N N . ILE A 1 98 ? 3.51 -19.984 -5.406 1 96.31 98 ILE A N 1
ATOM 730 C CA . ILE A 1 98 ? 2.504 -18.938 -5.594 1 96.31 98 ILE A CA 1
ATOM 731 C C . ILE A 1 98 ? 2.045 -18.922 -7.051 1 96.31 98 ILE A C 1
ATOM 733 O O . ILE A 1 98 ? 0.844 -18.875 -7.328 1 96.31 98 ILE A O 1
ATOM 737 N N . GLN A 1 99 ? 3.02 -18.922 -7.918 1 97.19 99 GLN A N 1
ATOM 738 C CA . GLN A 1 99 ? 2.703 -18.984 -9.344 1 97.19 99 GLN A CA 1
ATOM 739 C C . GLN A 1 99 ? 1.716 -20.109 -9.633 1 97.19 99 GLN A C 1
ATOM 741 O O . GLN A 1 99 ? 0.696 -19.906 -10.297 1 97.19 99 GLN A O 1
ATOM 746 N N . GLN A 1 100 ? 2.088 -21.297 -9.164 1 96 100 GLN A N 1
ATOM 747 C CA . GLN A 1 100 ? 1.258 -22.469 -9.422 1 96 100 GLN A CA 1
ATOM 748 C C . GLN A 1 100 ? -0.16 -22.266 -8.898 1 96 100 GLN A C 1
ATOM 750 O O . GLN A 1 100 ? -1.133 -22.578 -9.586 1 96 100 GLN A O 1
ATOM 755 N N . ARG A 1 101 ? -0.283 -21.734 -7.77 1 95 101 ARG A N 1
ATOM 756 C CA . ARG A 1 101 ? -1.588 -21.5 -7.156 1 95 101 ARG A CA 1
ATOM 757 C C . ARG A 1 101 ? -2.402 -20.5 -7.965 1 95 101 ARG A C 1
ATOM 759 O O . ARG A 1 101 ? -3.611 -20.672 -8.141 1 95 101 ARG A O 1
ATOM 766 N N . LEU A 1 102 ? -1.803 -19.453 -8.375 1 96.62 102 LEU A N 1
ATOM 767 C CA . LEU A 1 102 ? -2.494 -18.422 -9.148 1 96.62 102 LEU A CA 1
ATOM 768 C C . LEU A 1 102 ? -2.957 -18.969 -10.492 1 96.62 102 LEU A C 1
ATOM 770 O O . LEU A 1 102 ? -4.074 -18.688 -10.93 1 96.62 102 LEU A O 1
ATOM 774 N N . GLU A 1 103 ? -2.084 -19.766 -11.086 1 96.5 103 GLU A N 1
ATOM 775 C CA . GLU A 1 103 ? -2.449 -20.375 -12.359 1 96.5 103 GLU A CA 1
ATOM 776 C C . GLU A 1 103 ? -3.605 -21.359 -12.188 1 96.5 103 GLU A C 1
ATOM 778 O O . GLU A 1 103 ? -4.508 -21.422 -13.023 1 96.5 103 GLU A O 1
ATOM 783 N N . GLU A 1 104 ? -3.555 -22.109 -11.148 1 95.5 104 GLU A N 1
ATOM 784 C CA . GLU A 1 104 ? -4.629 -23.047 -10.852 1 95.5 104 GLU A CA 1
ATOM 785 C C . GLU A 1 104 ? -5.953 -22.312 -10.617 1 95.5 104 GLU A C 1
ATOM 787 O O . GLU A 1 104 ? -7.023 -22.859 -10.906 1 95.5 104 GLU A O 1
ATOM 792 N N . ALA A 1 105 ? -5.855 -21.141 -10.109 1 94.69 105 ALA A N 1
ATOM 793 C CA . ALA A 1 105 ? -7.039 -20.328 -9.859 1 94.69 105 ALA A CA 1
ATOM 794 C C . ALA A 1 105 ? -7.523 -19.656 -11.141 1 94.69 105 ALA A C 1
ATOM 796 O O . ALA A 1 105 ? -8.508 -18.906 -11.125 1 94.69 105 ALA A O 1
ATOM 797 N N . GLY A 1 106 ? -6.793 -19.781 -12.188 1 96.06 106 GLY A N 1
ATOM 798 C CA . GLY A 1 106 ? -7.223 -19.297 -13.484 1 96.06 106 GLY A CA 1
ATOM 799 C C . GLY A 1 106 ? -6.73 -17.891 -13.789 1 96.06 106 GLY A C 1
ATOM 800 O O . GLY A 1 106 ? -7.223 -17.234 -14.703 1 96.06 106 GLY A O 1
ATOM 801 N N . LEU A 1 107 ? -5.809 -17.406 -13.008 1 96.88 107 LEU A N 1
ATOM 802 C CA . LEU A 1 107 ? -5.289 -16.078 -13.234 1 96.88 107 LEU A CA 1
ATOM 803 C C . LEU A 1 107 ? -4.176 -16.094 -14.281 1 96.88 107 LEU A C 1
ATOM 805 O O . LEU A 1 107 ? -3.363 -17.016 -14.312 1 96.88 107 LEU A O 1
ATOM 809 N N . GLU A 1 108 ? -4.223 -15.07 -15.094 1 96.75 108 GLU A N 1
ATOM 810 C CA . GLU A 1 108 ? -3.172 -14.898 -16.094 1 96.75 108 GLU A CA 1
ATOM 811 C C . GLU A 1 108 ? -1.993 -14.117 -15.516 1 96.75 108 GLU A C 1
ATOM 813 O O . G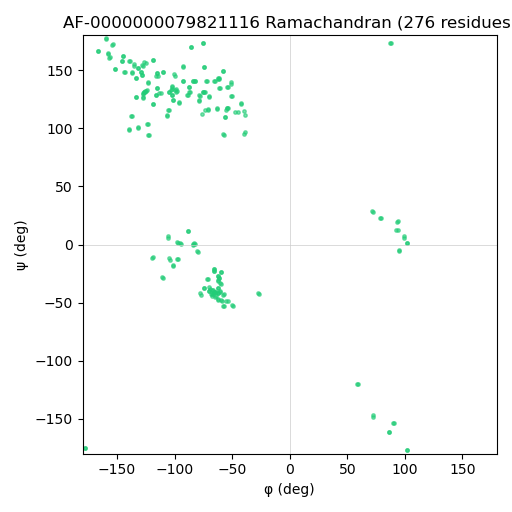LU A 1 108 ? -2.172 -13.023 -14.969 1 96.75 108 GLU A O 1
ATOM 818 N N . LEU A 1 109 ? -0.826 -14.641 -15.719 1 98.19 109 LEU A N 1
ATOM 819 C CA . LEU A 1 109 ? 0.386 -13.977 -15.25 1 98.19 109 LEU A CA 1
ATOM 820 C C . LEU A 1 109 ? 1.095 -13.266 -16.406 1 98.19 109 LEU A C 1
ATOM 822 O O . LEU A 1 109 ? 1.173 -13.797 -17.516 1 98.19 109 LEU A O 1
ATOM 826 N N . SER A 1 110 ? 1.516 -12.109 -16.156 1 98.06 110 SER A N 1
ATOM 827 C CA . SER A 1 110 ? 2.25 -11.336 -17.156 1 98.06 110 SER A CA 1
ATOM 828 C C . SER A 1 110 ? 3.695 -11.812 -17.266 1 98.06 110 SER A C 1
ATOM 830 O O . SER A 1 110 ? 4.273 -11.812 -18.359 1 98.06 110 SER A O 1
ATOM 832 N N . THR A 1 111 ? 4.355 -12.102 -16.172 1 97.75 111 THR A N 1
ATOM 833 C CA . THR A 1 111 ? 5.684 -12.703 -16.094 1 97.75 111 THR A CA 1
ATOM 834 C C . THR A 1 111 ? 5.723 -13.805 -15.039 1 97.75 111 THR A C 1
ATOM 836 O O . THR A 1 111 ? 4.934 -13.781 -14.086 1 97.75 111 THR A O 1
ATOM 839 N N . THR A 1 112 ? 6.609 -14.734 -15.211 1 97.5 112 THR A N 1
ATOM 840 C CA . THR A 1 112 ? 6.742 -15.867 -14.297 1 97.5 112 THR A CA 1
ATOM 841 C C . THR A 1 112 ? 8.18 -16 -13.812 1 97.5 112 THR A C 1
ATOM 843 O O . THR A 1 112 ? 9.109 -15.516 -14.461 1 97.5 112 THR A O 1
ATOM 846 N N . PRO A 1 113 ? 8.289 -16.578 -12.641 1 96.75 113 PRO A N 1
ATOM 847 C CA . PRO A 1 113 ? 9.641 -16.719 -12.094 1 96.75 113 PRO A CA 1
ATOM 848 C C . PRO A 1 113 ? 10.547 -17.578 -12.969 1 96.75 113 PRO A C 1
ATOM 850 O O . PRO A 1 113 ? 10.094 -18.578 -13.555 1 96.75 113 PRO A O 1
ATOM 853 N N . GLU A 1 114 ? 11.711 -17.109 -12.953 1 92.25 114 GLU A N 1
ATOM 854 C CA . GLU A 1 114 ? 12.727 -17.922 -13.641 1 92.25 114 GLU A CA 1
ATOM 855 C C . GLU A 1 114 ? 13.547 -18.734 -12.641 1 92.25 114 GLU A C 1
ATOM 857 O O . GLU A 1 114 ? 13.766 -18.297 -11.508 1 92.25 114 GLU A O 1
ATOM 862 N N . GLY A 1 115 ? 13.945 -19.938 -13.109 1 91.75 115 GLY A N 1
ATOM 863 C CA . GLY A 1 115 ? 14.789 -20.766 -12.266 1 91.75 115 GLY A CA 1
ATOM 864 C C . GLY A 1 115 ? 14.008 -21.641 -11.32 1 91.75 115 GLY A C 1
ATOM 865 O O . GLY A 1 115 ? 12.797 -21.484 -11.164 1 91.75 115 GLY A O 1
ATOM 866 N N . GLU A 1 116 ? 14.797 -22.516 -10.633 1 91.81 116 GLU A N 1
ATOM 867 C CA . GLU A 1 116 ? 14.117 -23.516 -9.805 1 91.81 116 GLU A CA 1
ATOM 868 C C . GLU A 1 116 ? 14.211 -23.172 -8.328 1 91.81 116 GLU A C 1
ATOM 870 O O . GLU A 1 116 ? 13.508 -23.75 -7.5 1 91.81 116 GLU A O 1
ATOM 875 N N . GLU A 1 117 ? 15.047 -22.219 -7.984 1 92.06 117 GLU A N 1
ATOM 876 C CA . GLU A 1 117 ? 15.211 -21.859 -6.582 1 92.06 117 GLU A CA 1
ATOM 877 C C . GLU A 1 117 ? 15.75 -20.438 -6.441 1 92.06 117 GLU A C 1
ATOM 879 O O . GLU A 1 117 ? 16.234 -19.859 -7.41 1 92.06 117 GLU A O 1
ATOM 884 N N . GLY A 1 118 ? 15.516 -19.891 -5.176 1 92.88 118 GLY A N 1
ATOM 885 C CA . GLY A 1 118 ? 16.109 -18.594 -4.887 1 92.88 118 GLY A CA 1
ATOM 886 C C . GLY A 1 118 ? 15.258 -17.422 -5.328 1 92.88 118 GLY A C 1
ATOM 887 O O . GLY A 1 118 ? 14.039 -17.562 -5.48 1 92.88 118 GLY A O 1
ATOM 888 N N . PRO A 1 119 ? 15.906 -16.234 -5.453 1 96.19 119 PRO A N 1
ATOM 889 C CA . PRO A 1 119 ? 15.172 -15.016 -5.824 1 96.19 119 PRO A CA 1
ATOM 890 C C . PRO A 1 119 ? 14.516 -15.125 -7.199 1 96.19 119 PRO A C 1
ATOM 892 O O . PRO A 1 119 ? 15.109 -15.672 -8.133 1 96.19 119 PRO A O 1
ATOM 895 N N . ALA A 1 120 ? 13.32 -14.711 -7.266 1 97.56 120 ALA A N 1
ATOM 896 C CA . ALA A 1 120 ? 12.531 -14.664 -8.492 1 97.56 120 ALA A CA 1
ATOM 897 C C . ALA A 1 120 ? 11.266 -13.82 -8.297 1 97.56 120 ALA A C 1
ATOM 899 O O . ALA A 1 120 ? 10.93 -13.453 -7.168 1 97.56 120 ALA A O 1
ATOM 900 N N . SER A 1 121 ? 10.641 -13.484 -9.367 1 98.12 121 SER A N 1
ATOM 901 C CA . SER A 1 121 ? 9.453 -12.641 -9.258 1 98.12 121 SER A CA 1
ATOM 902 C C . SER A 1 121 ? 8.414 -13.016 -10.312 1 98.12 121 SER A C 1
ATOM 904 O O . SER A 1 121 ? 8.727 -13.727 -11.273 1 98.12 121 SER A O 1
ATOM 906 N N . LEU A 1 122 ? 7.266 -12.625 -10.109 1 98.5 122 LEU A N 1
ATOM 907 C CA . LEU A 1 122 ? 6.203 -12.68 -11.109 1 98.5 122 LEU A CA 1
ATOM 908 C C . LEU A 1 122 ? 5.359 -11.414 -11.078 1 98.5 122 LEU A C 1
ATOM 910 O O . LEU A 1 122 ? 5.375 -10.672 -10.094 1 98.5 122 LEU A O 1
ATOM 914 N N . THR A 1 123 ? 4.688 -11.133 -12.164 1 98.62 123 THR A N 1
ATOM 915 C CA . THR A 1 123 ? 3.789 -9.984 -12.25 1 98.62 123 THR A CA 1
ATOM 916 C C . THR A 1 123 ? 2.445 -10.398 -12.844 1 98.62 123 THR A C 1
ATOM 918 O O . THR A 1 123 ? 2.369 -11.359 -13.609 1 98.62 123 THR A O 1
ATOM 921 N N . LEU A 1 124 ? 1.478 -9.711 -12.477 1 98.5 124 LEU A N 1
ATOM 922 C CA . LEU A 1 124 ? 0.139 -9.836 -13.039 1 98.5 124 LEU A CA 1
ATOM 923 C C . LEU A 1 124 ? -0.634 -8.531 -12.898 1 98.5 124 LEU A C 1
ATOM 925 O O . LEU A 1 124 ? -0.156 -7.59 -12.258 1 98.5 124 LEU A O 1
ATOM 929 N N . THR A 1 125 ? -1.814 -8.453 -13.516 1 98.44 125 THR A N 1
ATOM 930 C CA . THR A 1 125 ? -2.67 -7.273 -13.484 1 98.44 125 THR A CA 1
ATOM 931 C C . THR A 1 125 ? -4.059 -7.625 -12.961 1 98.44 125 THR A C 1
ATOM 933 O O . THR A 1 125 ? -4.633 -8.648 -13.344 1 98.44 125 THR A O 1
ATOM 936 N N . ASP A 1 126 ? -4.531 -6.809 -12.039 1 98.25 126 ASP A N 1
ATOM 937 C CA . ASP A 1 126 ? -5.848 -7.105 -11.492 1 98.25 126 ASP A CA 1
ATOM 938 C C . ASP A 1 126 ? -6.953 -6.723 -12.477 1 98.25 126 ASP A C 1
ATOM 940 O O . ASP A 1 126 ? -6.676 -6.156 -13.539 1 98.25 126 ASP A O 1
ATOM 944 N N . PRO A 1 127 ? -8.18 -7.016 -12.227 1 98.06 127 PRO A N 1
ATOM 945 C CA . PRO A 1 127 ? -9.281 -6.793 -13.164 1 98.06 127 PRO A CA 1
ATOM 946 C C . PRO A 1 127 ? -9.438 -5.328 -13.562 1 98.06 127 PRO A C 1
ATOM 948 O O . PRO A 1 127 ? -9.984 -5.023 -14.625 1 98.06 127 PRO A O 1
ATOM 951 N N . ASP A 1 128 ? -8.977 -4.414 -12.75 1 98 128 ASP A N 1
ATOM 952 C CA . ASP A 1 128 ? -9.172 -2.99 -13.008 1 98 128 ASP A CA 1
ATOM 953 C C . ASP A 1 128 ? -7.883 -2.332 -13.492 1 98 128 ASP A C 1
ATOM 955 O O . ASP A 1 128 ? -7.789 -1.104 -13.547 1 98 128 ASP A O 1
ATOM 959 N N . GLY A 1 129 ? -6.887 -3.105 -13.734 1 97.06 129 GLY A N 1
ATOM 960 C CA . GLY A 1 129 ? -5.695 -2.609 -14.406 1 97.06 129 GLY A CA 1
ATOM 961 C C . GLY A 1 129 ? -4.562 -2.283 -13.445 1 97.06 129 GLY A C 1
ATOM 962 O O . GLY A 1 129 ? -3.547 -1.714 -13.852 1 97.06 129 GLY A O 1
ATOM 963 N N . ASN A 1 130 ? -4.691 -2.564 -12.188 1 97.56 130 ASN A N 1
ATOM 964 C CA . ASN A 1 130 ? -3.594 -2.369 -11.242 1 97.56 130 ASN A CA 1
ATOM 965 C C . ASN A 1 130 ? -2.516 -3.438 -11.414 1 97.56 130 ASN A C 1
ATOM 967 O O . ASN A 1 130 ? -2.82 -4.629 -11.461 1 97.56 130 ASN A O 1
ATOM 971 N N . ASN A 1 131 ? -1.292 -2.939 -11.492 1 98.31 131 ASN A N 1
ATOM 972 C CA . ASN A 1 131 ? -0.174 -3.867 -11.625 1 98.31 131 ASN A CA 1
ATOM 973 C C . ASN A 1 131 ? 0.25 -4.426 -10.273 1 98.31 131 ASN A C 1
ATOM 975 O O . ASN A 1 131 ? 0.277 -3.701 -9.273 1 98.31 131 ASN A O 1
ATOM 979 N N . ILE A 1 132 ? 0.59 -5.719 -10.258 1 98.69 132 ILE A N 1
ATOM 980 C CA . ILE A 1 132 ? 1.026 -6.402 -9.047 1 98.69 132 ILE A CA 1
ATOM 981 C C . ILE A 1 132 ? 2.377 -7.074 -9.289 1 98.69 132 ILE A C 1
ATOM 983 O O . ILE A 1 132 ? 2.584 -7.711 -10.32 1 98.69 132 ILE A O 1
ATOM 987 N N . LEU A 1 133 ? 3.244 -6.852 -8.406 1 98.75 133 LEU A N 1
ATOM 988 C CA . LEU A 1 133 ? 4.555 -7.488 -8.406 1 98.75 133 LEU A CA 1
ATOM 989 C C . LEU A 1 133 ? 4.754 -8.328 -7.152 1 98.75 133 LEU A C 1
ATOM 991 O O . LEU A 1 133 ? 4.59 -7.828 -6.035 1 98.75 133 LEU A O 1
ATOM 995 N N . ILE A 1 134 ? 4.984 -9.586 -7.281 1 98.31 134 ILE A N 1
ATOM 996 C CA . ILE A 1 134 ? 5.422 -10.461 -6.199 1 98.31 134 ILE A CA 1
ATOM 997 C C . ILE A 1 134 ? 6.898 -10.812 -6.383 1 98.31 134 ILE A C 1
ATOM 999 O O . ILE A 1 134 ? 7.258 -11.555 -7.297 1 98.31 134 ILE A O 1
ATOM 1003 N N . ASP A 1 135 ? 7.688 -10.289 -5.504 1 97.75 135 ASP A N 1
ATOM 1004 C CA . ASP A 1 135 ? 9.141 -10.289 -5.68 1 97.75 135 ASP A CA 1
ATOM 1005 C C . ASP A 1 135 ? 9.836 -10.961 -4.504 1 97.75 135 ASP A C 1
ATOM 1007 O O . ASP A 1 135 ? 10.016 -10.352 -3.447 1 97.75 135 ASP A O 1
ATOM 1011 N N . GLN A 1 136 ? 10.289 -12.188 -4.707 1 96.81 136 GLN A N 1
ATOM 1012 C CA . GLN A 1 136 ? 10.969 -12.984 -3.688 1 96.81 136 GLN A CA 1
ATOM 1013 C C . GLN A 1 136 ? 12.477 -12.719 -3.701 1 96.81 136 GLN A C 1
ATOM 1015 O O . GLN A 1 136 ? 13.133 -12.922 -4.723 1 96.81 136 GLN A O 1
ATOM 1020 N N . PHE A 1 137 ? 12.977 -12.406 -2.471 1 93.25 137 PHE A N 1
ATOM 1021 C CA . PHE A 1 137 ? 14.383 -12.031 -2.387 1 93.25 137 PHE A CA 1
ATOM 1022 C C . PHE A 1 137 ? 15.219 -13.195 -1.868 1 93.25 137 PHE A C 1
ATOM 1024 O O . PHE A 1 137 ? 16.438 -13.211 -2.033 1 93.25 137 PHE A O 1
ATOM 1031 N N . PHE A 1 138 ? 14.586 -14.117 -1.271 1 89 138 PHE A N 1
ATOM 1032 C CA . PHE A 1 138 ? 15.344 -15.109 -0.514 1 89 138 PHE A CA 1
ATOM 10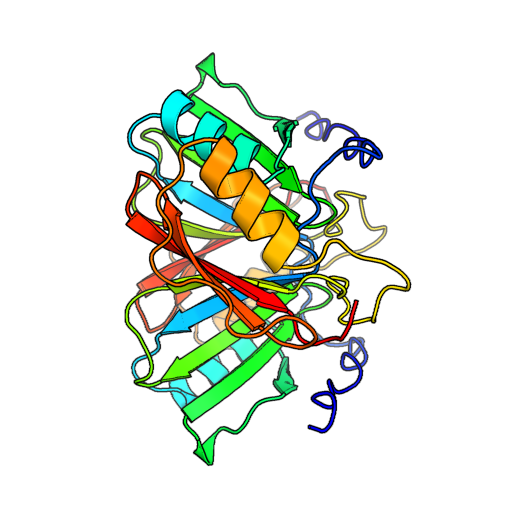33 C C . PHE A 1 138 ? 15.117 -16.516 -1.072 1 89 138 PHE A C 1
ATOM 1035 O O . PHE A 1 138 ? 14.148 -16.734 -1.809 1 89 138 PHE A O 1
ATOM 1042 N N . ARG A 1 139 ? 16.109 -17.328 -0.704 1 86.56 139 ARG A N 1
ATOM 1043 C CA . ARG A 1 139 ? 15.898 -18.75 -0.952 1 86.56 139 ARG A CA 1
ATOM 1044 C C . ARG A 1 139 ? 14.992 -19.359 0.115 1 86.56 139 ARG A C 1
ATOM 1046 O O . ARG A 1 139 ? 15.156 -19.078 1.306 1 86.56 139 ARG A O 1
ATOM 1053 N N . SER A 1 140 ? 13.875 -19.984 -0.37 1 75 140 SER A N 1
ATOM 1054 C CA . SER A 1 140 ? 12.938 -20.594 0.564 1 75 140 SER A CA 1
ATOM 1055 C C . SER A 1 140 ? 13.531 -21.844 1.2 1 75 140 SER A C 1
ATOM 1057 O O . SER A 1 140 ? 14.398 -22.5 0.615 1 75 140 SER A O 1
ATOM 1059 N N . MET B 1 1 ? 24.422 -14.492 -5.328 1 35.03 1 MET B N 1
ATOM 1060 C CA . MET B 1 1 ? 23.953 -13.109 -5.387 1 35.03 1 MET B CA 1
ATOM 1061 C C . MET B 1 1 ? 23.594 -12.602 -3.996 1 35.03 1 MET B C 1
ATOM 1063 O O . MET B 1 1 ? 22.922 -13.297 -3.234 1 35.03 1 MET B O 1
ATOM 1067 N N . ASP B 1 2 ? 24.312 -11.695 -3.486 1 40.62 2 ASP B N 1
ATOM 1068 C CA . ASP B 1 2 ? 24.203 -11.219 -2.109 1 40.62 2 ASP B CA 1
ATOM 1069 C C . ASP B 1 2 ? 22.766 -10.781 -1.796 1 40.62 2 ASP B C 1
ATOM 1071 O O . ASP B 1 2 ? 22.078 -10.25 -2.664 1 40.62 2 ASP B O 1
ATOM 1075 N N . GLU B 1 3 ? 22.203 -11.445 -0.883 1 50 3 GLU B N 1
ATOM 1076 C CA . GLU B 1 3 ? 20.922 -10.984 -0.33 1 50 3 GLU B CA 1
ATOM 1077 C C . GLU B 1 3 ? 20.906 -9.461 -0.172 1 50 3 GLU B C 1
ATOM 1079 O O . GLU B 1 3 ? 21.891 -8.875 0.291 1 50 3 GLU B O 1
ATOM 1084 N N . PRO B 1 4 ? 20.125 -8.805 -0.851 1 50.53 4 PRO B N 1
ATOM 1085 C CA . PRO B 1 4 ? 20.125 -7.348 -0.701 1 50.53 4 PRO B CA 1
ATOM 1086 C C . PRO B 1 4 ? 20.094 -6.906 0.76 1 50.53 4 PRO B C 1
ATOM 1088 O O . PRO B 1 4 ? 19.469 -7.566 1.595 1 50.53 4 PRO B O 1
ATOM 1091 N N . ALA B 1 5 ? 21.141 -6.293 1.209 1 52.31 5 ALA B N 1
ATOM 1092 C CA . ALA B 1 5 ? 21.156 -5.734 2.559 1 52.31 5 ALA B CA 1
ATOM 1093 C C . ALA B 1 5 ? 20.016 -4.746 2.756 1 52.31 5 ALA B C 1
ATOM 1095 O O . ALA B 1 5 ? 19.828 -3.824 1.955 1 52.31 5 ALA B O 1
ATOM 1096 N N . PHE B 1 6 ? 18.953 -5.258 3.271 1 50.94 6 PHE B N 1
ATOM 1097 C CA . PHE B 1 6 ? 17.938 -4.27 3.637 1 50.94 6 PHE B CA 1
ATOM 1098 C C . PHE B 1 6 ? 18.359 -3.51 4.891 1 50.94 6 PHE B C 1
ATOM 1100 O O . PHE B 1 6 ? 18.781 -4.117 5.879 1 50.94 6 PHE B O 1
ATOM 1107 N N . PRO B 1 7 ? 18.547 -2.299 4.645 1 48.97 7 PRO B N 1
ATOM 1108 C CA . PRO B 1 7 ? 18.938 -1.63 5.887 1 48.97 7 PRO B CA 1
ATOM 1109 C C . PRO B 1 7 ? 17.891 -1.778 6.992 1 48.97 7 PRO B C 1
ATOM 1111 O O . PRO B 1 7 ? 16.719 -2.055 6.707 1 48.97 7 PRO B O 1
ATOM 1114 N N . ASP B 1 8 ? 18.359 -1.794 8.219 1 50.25 8 ASP B N 1
ATOM 1115 C CA . ASP B 1 8 ? 17.453 -1.791 9.367 1 50.25 8 ASP B CA 1
ATOM 1116 C C . ASP B 1 8 ? 16.422 -0.671 9.258 1 50.25 8 ASP B C 1
ATOM 1118 O O . ASP B 1 8 ? 16.719 0.406 8.742 1 50.25 8 ASP B O 1
ATOM 1122 N N . PRO B 1 9 ? 15.117 -1.101 9.414 1 49.75 9 PRO B N 1
ATOM 1123 C CA . PRO B 1 9 ? 14.156 0.004 9.445 1 49.75 9 PRO B CA 1
ATOM 1124 C C . PRO B 1 9 ? 14.641 1.186 10.281 1 49.75 9 PRO B C 1
ATOM 1126 O O . PRO B 1 9 ? 15.25 0.992 11.344 1 49.75 9 PRO B O 1
ATOM 1129 N N . PRO B 1 10 ? 14.727 2.266 9.664 1 46.66 10 PRO B N 1
ATOM 1130 C CA . PRO B 1 10 ? 15.172 3.379 10.5 1 46.66 10 PRO B CA 1
ATOM 1131 C C . PRO B 1 10 ? 14.359 3.514 11.781 1 46.66 10 PRO B C 1
ATOM 1133 O O . PRO B 1 10 ? 13.164 3.189 11.805 1 46.66 10 PRO B O 1
ATOM 1136 N N . ALA B 1 11 ? 15.117 3.783 12.867 1 47.47 11 ALA B N 1
ATOM 1137 C CA . ALA B 1 11 ? 14.445 4.059 14.133 1 47.47 11 ALA B CA 1
ATOM 1138 C C . ALA B 1 11 ? 13.438 5.191 13.984 1 47.47 11 ALA B C 1
ATOM 1140 O O . ALA B 1 11 ? 13.648 6.121 13.203 1 47.47 11 ALA B O 1
ATOM 1141 N N . VAL B 1 12 ? 12.117 4.809 14.242 1 47.22 12 VAL B N 1
ATOM 1142 C CA . VAL B 1 12 ? 11.172 5.906 14.359 1 47.22 12 VAL B CA 1
ATOM 1143 C C . VAL B 1 12 ? 11.805 7.066 15.125 1 47.22 12 VAL B C 1
ATOM 1145 O O . VAL B 1 12 ? 12.242 6.906 16.266 1 47.22 12 VAL B O 1
ATOM 1148 N N . LEU B 1 13 ? 12.312 7.945 14.453 1 49.38 13 LEU B N 1
ATOM 1149 C CA . LEU B 1 13 ? 12.82 9.086 15.219 1 49.38 13 LEU B CA 1
ATOM 1150 C C . LEU B 1 13 ? 11.68 9.797 15.938 1 49.38 13 LEU B C 1
ATOM 1152 O O . LEU B 1 13 ? 10.57 9.891 15.414 1 49.38 13 LEU B O 1
ATOM 1156 N N . PRO B 1 14 ? 11.719 9.797 17.234 1 47.75 14 PRO B N 1
ATOM 1157 C CA . PRO B 1 14 ? 10.711 10.445 18.078 1 47.75 14 PRO B CA 1
ATOM 1158 C C . PRO B 1 14 ? 10.016 11.609 17.375 1 47.75 14 PRO B C 1
ATOM 1160 O O . PRO B 1 14 ? 8.82 11.844 17.578 1 47.75 14 PRO B O 1
ATOM 1163 N N . SER B 1 15 ? 10.727 12.492 16.641 1 54.66 15 SER B N 1
ATOM 1164 C CA . SER B 1 15 ? 10.18 13.734 16.109 1 54.66 15 SER B CA 1
ATOM 1165 C C . SER B 1 15 ? 9.555 13.523 14.734 1 54.66 15 SER B C 1
ATOM 1167 O O . SER B 1 15 ? 9.07 14.477 14.109 1 54.66 15 SER B O 1
ATOM 1169 N N . THR B 1 16 ? 9.398 12.203 14.359 1 70.69 16 THR B N 1
ATOM 1170 C CA . THR B 1 16 ? 8.961 12.055 12.984 1 70.69 16 THR B CA 1
ATOM 1171 C C . THR B 1 16 ? 7.453 11.82 12.914 1 70.69 16 THR B C 1
ATOM 1173 O O . THR B 1 16 ? 6.879 11.203 13.812 1 70.69 16 THR B O 1
ATOM 1176 N N . LEU B 1 17 ? 6.836 12.578 12.047 1 87.81 17 LEU B N 1
ATOM 1177 C CA . LEU B 1 17 ? 5.414 12.438 11.766 1 87.81 17 LEU B CA 1
ATOM 1178 C C . LEU B 1 17 ? 5.086 11.016 11.32 1 87.81 17 LEU B C 1
ATOM 1180 O O . LEU B 1 17 ? 5.57 10.562 10.281 1 87.81 17 LEU B O 1
ATOM 1184 N N . GLU B 1 18 ? 4.379 10.336 12.227 1 90.88 18 GLU B N 1
ATOM 1185 C CA . GLU B 1 18 ? 3.934 8.992 11.875 1 90.88 18 GLU B CA 1
ATOM 1186 C C . GLU B 1 18 ? 2.477 8.992 11.422 1 90.88 18 GLU B C 1
ATOM 1188 O O . GLU B 1 18 ? 1.602 9.492 12.125 1 90.88 18 GLU B O 1
ATOM 1193 N N . LEU B 1 19 ? 2.234 8.328 10.344 1 96.19 19 LEU B N 1
ATOM 1194 C CA . LEU B 1 19 ? 0.919 8.438 9.719 1 96.19 19 LEU B CA 1
ATOM 1195 C C . LEU B 1 19 ? 0.024 7.273 10.125 1 96.19 19 LEU B C 1
ATOM 1197 O O . LEU B 1 19 ? -1.185 7.297 9.883 1 96.19 19 LEU B O 1
ATOM 1201 N N . GLY B 1 20 ? 0.643 6.246 10.742 1 94.38 20 GLY B N 1
ATOM 1202 C CA . GLY B 1 20 ? -0.139 5.117 11.219 1 94.38 20 GLY B CA 1
ATOM 1203 C C . GLY B 1 20 ? -0.295 4.02 10.188 1 94.38 20 GLY B C 1
ATOM 1204 O O . GLY B 1 20 ? 0.591 3.812 9.359 1 94.38 20 GLY B O 1
ATOM 1205 N N . ALA B 1 21 ? -1.396 3.217 10.266 1 94.81 21 ALA B N 1
ATOM 1206 C CA . ALA B 1 21 ? -1.625 2.074 9.391 1 94.81 21 ALA B CA 1
ATOM 1207 C C . ALA B 1 21 ? -1.736 2.516 7.934 1 94.81 21 ALA B C 1
ATOM 1209 O O . ALA B 1 21 ? -2.328 3.559 7.637 1 94.81 21 ALA B O 1
ATOM 1210 N N . PHE B 1 22 ? -1.196 1.697 7.129 1 96.94 22 PHE B N 1
ATOM 1211 C CA . PHE B 1 22 ? -1.206 1.977 5.695 1 96.94 22 PHE B CA 1
ATOM 1212 C C . PHE B 1 22 ? -2.027 0.934 4.949 1 96.94 22 PHE B C 1
ATOM 1214 O O . PHE B 1 22 ? -1.905 -0.265 5.207 1 96.94 22 PHE B O 1
ATOM 1221 N N . SER B 1 23 ? -2.871 1.438 4.023 1 97.5 23 SER B N 1
ATOM 1222 C CA . SER B 1 23 ? -3.607 0.571 3.107 1 97.5 23 SER B CA 1
ATOM 1223 C C . SER B 1 23 ? -3.783 1.229 1.743 1 97.5 23 SER B C 1
ATOM 1225 O O . SER B 1 23 ? -3.592 2.439 1.604 1 97.5 23 SER B O 1
ATOM 1227 N N . MET B 1 24 ? -4.012 0.399 0.764 1 98.38 24 MET B N 1
ATOM 1228 C CA . MET B 1 24 ? -4.375 0.908 -0.555 1 98.38 24 MET B CA 1
ATOM 1229 C C . MET B 1 24 ? -5.879 0.788 -0.788 1 98.38 24 MET B C 1
ATOM 1231 O O . MET B 1 24 ? -6.457 -0.279 -0.584 1 98.38 24 MET B O 1
ATOM 1235 N N . SER B 1 25 ? -6.461 1.915 -1.1 1 98.62 25 SER B N 1
ATOM 1236 C CA . SER B 1 25 ? -7.859 1.934 -1.521 1 98.62 25 SER B CA 1
ATOM 1237 C C . SER B 1 25 ? -7.977 1.934 -3.043 1 98.62 25 SER B C 1
ATOM 1239 O O . SER B 1 25 ? -7.473 2.84 -3.709 1 98.62 25 SER B O 1
ATOM 1241 N N . LEU B 1 26 ? -8.656 0.971 -3.59 1 98.62 26 LEU B N 1
ATOM 1242 C CA . LEU B 1 26 ? -8.742 0.805 -5.035 1 98.62 26 LEU B CA 1
ATOM 1243 C C . LEU B 1 26 ? -10.18 0.975 -5.516 1 98.62 26 LEU B C 1
ATOM 1245 O O . LEU B 1 26 ? -11.102 0.354 -4.973 1 98.62 26 LEU B O 1
ATOM 1249 N N . SER B 1 27 ? -10.336 1.816 -6.48 1 98.56 27 SER B N 1
ATOM 1250 C CA . SER B 1 27 ? -11.617 1.854 -7.188 1 98.56 27 SER B CA 1
ATOM 1251 C C . SER B 1 27 ? -11.758 0.664 -8.133 1 98.56 27 SER B C 1
ATOM 1253 O O . SER B 1 27 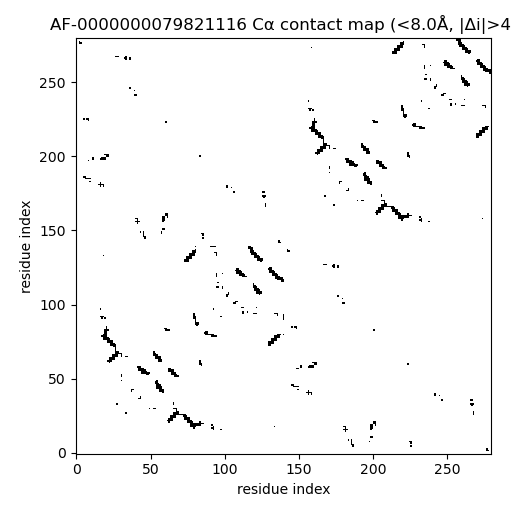? -10.859 0.386 -8.93 1 98.56 27 SER B O 1
ATOM 1255 N N . VAL B 1 28 ? -12.883 0.019 -8.031 1 98.62 28 VAL B N 1
ATOM 1256 C CA . VAL B 1 28 ? -13.055 -1.176 -8.852 1 98.62 28 VAL B CA 1
ATOM 1257 C C . VAL B 1 28 ? -14.367 -1.088 -9.625 1 98.62 28 VAL B C 1
ATOM 1259 O O . VAL B 1 28 ? -15.344 -0.52 -9.141 1 98.62 28 VAL B O 1
ATOM 1262 N N . ALA B 1 29 ? -14.406 -1.606 -10.797 1 98.44 29 ALA B N 1
ATOM 1263 C CA . ALA B 1 29 ? -15.586 -1.579 -11.656 1 98.44 29 ALA B CA 1
ATOM 1264 C C . ALA B 1 29 ? -16.641 -2.572 -11.172 1 98.44 29 ALA B C 1
ATOM 1266 O O . ALA B 1 29 ? -17.844 -2.33 -11.312 1 98.44 29 ALA B O 1
ATOM 1267 N N . ASP B 1 30 ? -16.266 -3.693 -10.703 1 98.44 30 ASP B N 1
ATOM 1268 C CA . ASP B 1 30 ? -17.109 -4.777 -10.195 1 98.44 30 ASP B CA 1
ATOM 1269 C C . ASP B 1 30 ? -16.531 -5.371 -8.914 1 98.44 30 ASP B C 1
ATOM 1271 O O . ASP B 1 30 ? -15.516 -6.074 -8.961 1 98.44 30 ASP B O 1
ATOM 1275 N N . LEU B 1 31 ? -17.188 -5.148 -7.805 1 98.38 31 LEU B N 1
ATOM 1276 C CA . LEU B 1 31 ? -16.672 -5.504 -6.488 1 98.38 31 LEU B CA 1
ATOM 1277 C C . LEU B 1 31 ? -16.469 -7.012 -6.375 1 98.38 31 LEU B C 1
ATOM 1279 O O . LEU B 1 31 ? -15.438 -7.465 -5.855 1 98.38 31 LEU B O 1
ATOM 1283 N N . ASP B 1 32 ? -17.359 -7.805 -6.863 1 97.81 32 ASP B N 1
ATOM 1284 C CA . ASP B 1 32 ? -17.297 -9.258 -6.754 1 97.81 32 ASP B CA 1
ATOM 1285 C C . ASP B 1 32 ? -16.125 -9.82 -7.562 1 97.81 32 ASP B C 1
ATOM 1287 O O . ASP B 1 32 ? -15.406 -10.703 -7.094 1 97.81 32 ASP B O 1
ATOM 1291 N N . VAL B 1 33 ? -15.953 -9.305 -8.734 1 98.06 33 VAL B N 1
ATOM 1292 C CA . VAL B 1 33 ? -14.867 -9.75 -9.609 1 98.06 33 VAL B CA 1
ATOM 1293 C C . VAL B 1 33 ? -13.523 -9.453 -8.953 1 98.06 33 VAL B C 1
ATOM 1295 O O . VAL B 1 33 ? -12.656 -10.328 -8.883 1 98.06 33 VAL B O 1
ATOM 1298 N N . SER B 1 34 ? -13.422 -8.25 -8.469 1 98.5 34 SER B N 1
ATOM 1299 C CA . SER B 1 34 ? -12.156 -7.855 -7.852 1 98.5 34 SER B CA 1
ATOM 1300 C C . SER B 1 34 ? -11.922 -8.609 -6.551 1 98.5 34 SER B C 1
ATOM 1302 O O . SER B 1 34 ? -10.797 -9.023 -6.262 1 98.5 34 SER B O 1
ATOM 1304 N N . ARG B 1 35 ? -12.93 -8.734 -5.77 1 97.69 35 ARG B N 1
ATOM 1305 C CA . ARG B 1 35 ? -12.805 -9.484 -4.531 1 97.69 35 ARG B CA 1
ATOM 1306 C C . ARG B 1 35 ? -12.289 -10.898 -4.797 1 97.69 35 ARG B C 1
ATOM 1308 O O . ARG B 1 35 ? -11.359 -11.359 -4.141 1 97.69 35 ARG B O 1
ATOM 1315 N N . ARG B 1 36 ? -12.875 -11.586 -5.754 1 97.31 36 ARG B N 1
ATOM 1316 C CA . ARG B 1 36 ? -12.469 -12.945 -6.09 1 97.31 36 ARG B CA 1
ATOM 1317 C C . ARG B 1 36 ? -11.008 -12.984 -6.547 1 97.31 36 ARG B C 1
ATOM 1319 O O . ARG B 1 36 ? -10.273 -13.906 -6.207 1 97.31 36 ARG B O 1
ATOM 1326 N N . PHE B 1 37 ? -10.711 -12.016 -7.297 1 98.06 37 PHE B N 1
ATOM 1327 C CA . PHE B 1 37 ? -9.336 -11.914 -7.762 1 98.06 37 PHE B CA 1
ATOM 1328 C C . PHE B 1 37 ? -8.367 -11.867 -6.586 1 98.06 37 PHE B C 1
ATOM 1330 O O . PHE B 1 37 ? -7.414 -12.648 -6.531 1 98.06 37 PHE B O 1
ATOM 1337 N N . TYR B 1 38 ? -8.586 -10.984 -5.684 1 97.81 38 TYR B N 1
ATOM 1338 C CA . TYR B 1 38 ? -7.664 -10.805 -4.566 1 97.81 38 TYR B CA 1
ATOM 1339 C C . TYR B 1 38 ? -7.75 -11.977 -3.594 1 97.81 38 TYR B C 1
ATOM 1341 O O . TYR B 1 38 ? -6.758 -12.328 -2.945 1 97.81 38 TYR B O 1
ATOM 1349 N N . GLU B 1 39 ? -8.906 -12.602 -3.492 1 96.31 39 GLU B N 1
ATOM 1350 C CA . GLU B 1 39 ? -8.992 -13.828 -2.709 1 96.31 39 GLU B CA 1
ATOM 1351 C C . GLU B 1 39 ? -8.102 -14.922 -3.291 1 96.31 39 GLU B C 1
ATOM 1353 O O . GLU B 1 39 ? -7.484 -15.688 -2.547 1 96.31 39 GLU B O 1
ATOM 1358 N N . ALA B 1 40 ? -8.039 -14.977 -4.566 1 95.44 40 ALA B N 1
ATOM 1359 C CA . ALA B 1 40 ? -7.148 -15.93 -5.219 1 95.44 40 ALA B CA 1
ATOM 1360 C C . ALA B 1 40 ? -5.688 -15.641 -4.867 1 95.44 40 ALA B C 1
ATOM 1362 O O . ALA B 1 40 ? -4.848 -16.547 -4.891 1 95.44 40 ALA B O 1
ATOM 1363 N N . LEU B 1 41 ? -5.422 -14.391 -4.566 1 96.38 41 LEU B N 1
ATOM 1364 C CA . LEU B 1 41 ? -4.074 -13.992 -4.168 1 96.38 41 LEU B CA 1
ATOM 1365 C C . LEU B 1 41 ? -3.854 -14.242 -2.68 1 96.38 41 LEU B C 1
ATOM 1367 O O . LEU B 1 41 ? -2.795 -13.914 -2.143 1 96.38 41 LEU B O 1
ATOM 1371 N N . GLY B 1 42 ? -4.84 -14.75 -2.014 1 95.12 42 GLY B N 1
ATOM 1372 C CA . GLY B 1 42 ? -4.672 -15.102 -0.612 1 95.12 42 GLY B CA 1
ATOM 1373 C C . GLY B 1 42 ? -5.266 -14.078 0.335 1 95.12 42 GLY B C 1
ATOM 1374 O O . GLY B 1 42 ? -5.168 -14.219 1.556 1 95.12 42 GLY B O 1
ATOM 1375 N N . PHE B 1 43 ? -5.852 -13.062 -0.215 1 96.44 43 PHE B N 1
ATOM 1376 C CA . PHE B 1 43 ? -6.512 -12.086 0.645 1 96.44 43 PHE B CA 1
ATOM 1377 C C . PHE B 1 43 ? -7.82 -12.641 1.191 1 96.44 43 PHE B C 1
ATOM 1379 O O . PHE B 1 43 ? -8.461 -13.484 0.557 1 96.44 43 PHE B O 1
ATOM 1386 N N . VAL B 1 44 ? -8.164 -12.094 2.373 1 94.94 44 VAL B N 1
ATOM 1387 C CA . VAL B 1 44 ? -9.438 -12.461 2.99 1 94.94 44 VAL B CA 1
ATOM 1388 C C . VAL B 1 44 ? -10.211 -11.203 3.373 1 94.94 44 VAL B C 1
ATOM 1390 O O . VAL B 1 44 ? -9.617 -10.188 3.732 1 94.94 44 VAL B O 1
ATOM 1393 N N . VAL B 1 45 ? -11.531 -11.32 3.312 1 94.56 45 VAL B N 1
ATOM 1394 C CA . VAL B 1 45 ? -12.375 -10.203 3.73 1 94.56 45 VAL B CA 1
ATOM 1395 C C . VAL B 1 45 ? -12.289 -10.031 5.246 1 94.56 45 VAL B C 1
ATOM 1397 O O . VAL B 1 45 ? -12.477 -10.984 5.996 1 94.56 45 VAL B O 1
ATOM 1400 N N . SER B 1 46 ? -11.984 -8.875 5.633 1 93.12 46 SER 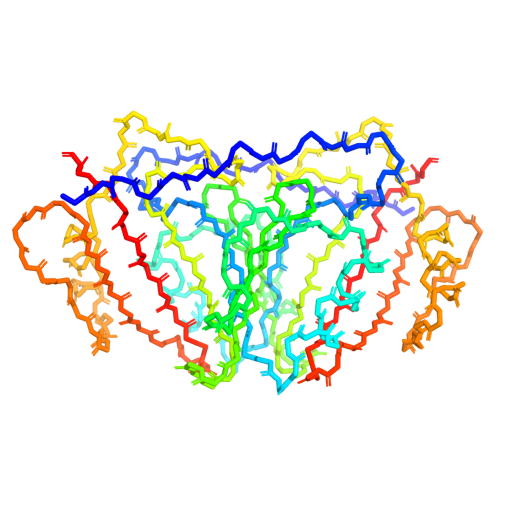B N 1
ATOM 1401 C CA . SER B 1 46 ? -11.844 -8.609 7.059 1 93.12 46 SER B CA 1
ATOM 1402 C C . SER B 1 46 ? -12.844 -7.562 7.527 1 93.12 46 SER B C 1
ATOM 1404 O O . SER B 1 46 ? -12.945 -7.277 8.727 1 93.12 46 SER B O 1
ATOM 1406 N N . GLY B 1 47 ? -13.484 -6.922 6.621 1 93.25 47 GLY B N 1
ATOM 1407 C CA . GLY B 1 47 ? -14.469 -5.898 6.945 1 93.25 47 GLY B CA 1
ATOM 1408 C C . GLY B 1 47 ? -15.141 -5.312 5.719 1 93.25 47 GLY B C 1
ATOM 1409 O O . GLY B 1 47 ? -14.984 -5.828 4.609 1 93.25 47 GLY B O 1
ATOM 1410 N N . GLY B 1 48 ? -15.977 -4.289 6.02 1 93.38 48 GLY B N 1
ATOM 1411 C CA . GLY B 1 48 ? -16.703 -3.609 4.953 1 93.38 48 GLY B CA 1
ATOM 1412 C C . GLY B 1 48 ? -18.156 -4.039 4.848 1 93.38 48 GLY B C 1
ATOM 1413 O O . GLY B 1 48 ? -18.672 -4.703 5.742 1 93.38 48 GLY B O 1
ATOM 1414 N N . ASP B 1 49 ? -18.781 -3.5 3.867 1 94.19 49 ASP B N 1
ATOM 1415 C CA . ASP B 1 49 ? -20.172 -3.799 3.537 1 94.19 49 ASP B CA 1
ATOM 1416 C C . ASP B 1 49 ? -20.359 -3.889 2.025 1 94.19 49 ASP B C 1
ATOM 1418 O O . ASP B 1 49 ? -20.562 -2.871 1.36 1 94.19 49 ASP B O 1
ATOM 1422 N N . ALA B 1 50 ? -20.375 -5.113 1.58 1 93.25 50 ALA B N 1
ATOM 1423 C CA . ALA B 1 50 ? -20.469 -5.332 0.139 1 93.25 50 ALA B CA 1
ATOM 1424 C C . ALA B 1 50 ? -21.75 -4.73 -0.429 1 93.25 50 ALA B C 1
ATOM 1426 O O . ALA B 1 50 ? -21.766 -4.25 -1.564 1 93.25 50 ALA B O 1
ATOM 1427 N N . ASP B 1 51 ? -22.812 -4.734 0.347 1 94.94 51 ASP B N 1
ATOM 1428 C CA . ASP B 1 51 ? -24.078 -4.156 -0.097 1 94.94 51 ASP B CA 1
ATOM 1429 C C . ASP B 1 51 ? -23.953 -2.643 -0.274 1 94.94 51 ASP B C 1
ATOM 1431 O O . ASP B 1 51 ? -24.734 -2.033 -1.003 1 94.94 51 ASP B O 1
ATOM 1435 N N . GLU B 1 52 ? -23 -2.141 0.407 1 96.25 52 GLU B N 1
ATOM 1436 C CA . GLU B 1 52 ? -22.734 -0.711 0.281 1 96.25 52 GLU B CA 1
ATOM 1437 C C . GLU B 1 52 ? -21.594 -0.449 -0.709 1 96.25 52 GLU B C 1
ATOM 1439 O O . GLU B 1 52 ? -21.156 0.689 -0.861 1 96.25 52 GLU B O 1
ATOM 1444 N N . GLY B 1 53 ? -21.062 -1.42 -1.317 1 97.12 53 GLY B N 1
ATOM 1445 C CA . GLY B 1 53 ? -20.156 -1.279 -2.451 1 97.12 53 GLY B CA 1
ATOM 1446 C C . GLY B 1 53 ? -18.703 -1.259 -2.051 1 97.12 53 GLY B C 1
ATOM 1447 O O . GLY B 1 53 ? -17.859 -0.731 -2.783 1 97.12 53 GLY B O 1
ATOM 1448 N N . TRP B 1 54 ? -18.375 -1.765 -0.836 1 97.88 54 TRP B N 1
ATOM 1449 C CA . TRP B 1 54 ? -16.969 -1.752 -0.484 1 97.88 54 TRP B CA 1
ATOM 1450 C C . TRP B 1 54 ? -16.625 -2.889 0.476 1 97.88 54 TRP B C 1
ATOM 1452 O O . TRP B 1 54 ? -17.5 -3.359 1.216 1 97.88 54 TRP B O 1
ATOM 1462 N N . VAL B 1 55 ? -15.375 -3.391 0.442 1 97.62 55 VAL B N 1
ATOM 1463 C CA . VAL B 1 55 ? -14.867 -4.418 1.346 1 97.62 55 VAL B CA 1
ATOM 1464 C C . VAL B 1 55 ? -13.406 -4.141 1.683 1 97.62 55 VAL B C 1
ATOM 1466 O O . VAL B 1 55 ? -12.68 -3.555 0.879 1 97.62 55 VAL B O 1
ATOM 1469 N N . ILE B 1 56 ? -12.984 -4.504 2.844 1 96.62 56 ILE B N 1
ATOM 1470 C CA . ILE B 1 56 ? -11.594 -4.469 3.283 1 96.62 56 ILE B CA 1
ATOM 1471 C C . ILE B 1 56 ? -11.008 -5.875 3.236 1 96.62 56 ILE B C 1
ATOM 1473 O O . ILE B 1 56 ? -11.602 -6.824 3.76 1 96.62 56 ILE B O 1
ATOM 1477 N N . LEU B 1 57 ? -9.898 -5.988 2.607 1 96.38 57 LEU B N 1
ATOM 1478 C CA . LEU B 1 57 ? -9.203 -7.262 2.451 1 96.38 57 LEU B CA 1
ATOM 1479 C C . LEU B 1 57 ? -7.863 -7.238 3.172 1 96.38 57 LEU B C 1
ATOM 1481 O O . LEU B 1 57 ? -7.172 -6.219 3.178 1 96.38 57 LEU B O 1
ATOM 1485 N N . LYS B 1 58 ? -7.484 -8.422 3.67 1 95.25 58 LYS B N 1
ATOM 1486 C CA . LYS B 1 58 ? -6.207 -8.531 4.367 1 95.25 58 LYS B CA 1
ATOM 1487 C C . LYS B 1 58 ? -5.43 -9.758 3.893 1 95.25 58 LYS B C 1
ATOM 1489 O O . LYS B 1 58 ? -6.02 -10.797 3.592 1 95.25 58 LYS B O 1
ATOM 1494 N N . ASN B 1 59 ? -4.191 -9.648 3.799 1 95.06 59 ASN B N 1
ATOM 1495 C CA . ASN B 1 59 ? -3.188 -10.703 3.686 1 95.06 59 ASN B CA 1
ATOM 1496 C C . ASN B 1 59 ? -2.039 -10.492 4.668 1 95.06 59 ASN B C 1
ATOM 1498 O O . ASN B 1 59 ? -1.186 -9.625 4.461 1 95.06 59 ASN B O 1
ATOM 1502 N N . GLY B 1 60 ? -2.07 -11.211 5.773 1 89.5 60 GLY B N 1
ATOM 1503 C CA . GLY B 1 60 ? -1.155 -10.859 6.848 1 89.5 60 GLY B CA 1
ATOM 1504 C C . GLY B 1 60 ? -1.343 -9.445 7.352 1 89.5 60 GLY B C 1
ATOM 1505 O O . GLY B 1 60 ? -2.449 -9.055 7.734 1 89.5 60 GLY B O 1
ATOM 1506 N N . GLU B 1 61 ? -0.3 -8.672 7.238 1 88.25 61 GLU B N 1
ATOM 1507 C CA . GLU B 1 61 ? -0.361 -7.289 7.711 1 88.25 61 GLU B CA 1
ATOM 1508 C C . GLU B 1 61 ? -0.71 -6.328 6.578 1 88.25 61 GLU B C 1
ATOM 1510 O O . GLU B 1 61 ? -0.784 -5.117 6.785 1 88.25 61 GLU B O 1
ATOM 1515 N N . SER B 1 62 ? -0.912 -6.828 5.441 1 93.31 62 SER B N 1
ATOM 1516 C CA . SER B 1 62 ? -1.251 -6.02 4.273 1 93.31 62 SER B CA 1
ATOM 1517 C C . SER B 1 62 ? -2.756 -5.793 4.176 1 93.31 62 SER B C 1
ATOM 1519 O O . SER B 1 62 ? -3.543 -6.715 4.402 1 93.31 62 SER B O 1
ATOM 1521 N N . THR B 1 63 ? -3.16 -4.566 3.887 1 95.62 63 THR B N 1
ATOM 1522 C CA . THR B 1 63 ? -4.574 -4.227 3.771 1 95.62 63 THR B CA 1
ATOM 1523 C C . THR B 1 63 ? -4.855 -3.537 2.441 1 95.62 63 THR B C 1
ATOM 1525 O O . THR B 1 63 ? -4.121 -2.639 2.031 1 95.62 63 THR B O 1
ATOM 1528 N N . ILE B 1 64 ? -5.844 -4.02 1.754 1 97.88 64 ILE B N 1
ATOM 1529 C CA . ILE B 1 64 ? -6.379 -3.391 0.55 1 97.88 64 ILE B CA 1
ATOM 1530 C C . ILE B 1 64 ? -7.887 -3.191 0.697 1 97.88 64 ILE B C 1
ATOM 1532 O O . ILE B 1 64 ? -8.594 -4.094 1.146 1 97.88 64 ILE B O 1
ATOM 1536 N N . GLY B 1 65 ? -8.336 -2.027 0.41 1 98.25 65 GLY B N 1
ATOM 1537 C CA . GLY B 1 65 ? -9.766 -1.77 0.31 1 98.25 65 GLY B CA 1
ATOM 1538 C C . GLY B 1 65 ? -10.258 -1.688 -1.122 1 98.25 65 GLY B C 1
ATOM 1539 O O . GLY B 1 65 ? -9.625 -1.049 -1.966 1 98.25 65 GLY B O 1
ATOM 1540 N N . LEU B 1 66 ? -11.336 -2.357 -1.364 1 98.69 66 LEU B N 1
ATOM 1541 C CA . LEU B 1 66 ? -12.008 -2.275 -2.656 1 98.69 66 LEU B CA 1
ATOM 1542 C C . LEU B 1 66 ? -13.273 -1.433 -2.557 1 98.69 66 LEU B C 1
ATOM 1544 O O . LEU B 1 66 ? -14.102 -1.653 -1.671 1 98.69 66 LEU B O 1
ATOM 1548 N N . PHE B 1 67 ? -13.398 -0.51 -3.484 1 98.69 67 PHE B N 1
ATOM 1549 C CA . PHE B 1 67 ? -14.508 0.435 -3.459 1 98.69 67 PHE B CA 1
ATOM 1550 C C . PHE B 1 67 ? -15.141 0.566 -4.84 1 98.69 67 PHE B C 1
ATOM 1552 O O . PHE B 1 67 ? -14.453 0.896 -5.812 1 98.69 67 PHE B O 1
ATOM 1559 N N . HIS B 1 68 ? -16.375 0.391 -4.902 1 98.44 68 HIS B N 1
ATOM 1560 C CA . HIS B 1 68 ? -17.078 0.509 -6.168 1 98.44 68 HIS B CA 1
ATOM 1561 C C . HIS B 1 68 ? -17.875 1.81 -6.234 1 98.44 68 HIS B C 1
ATOM 1563 O O . HIS B 1 68 ? -18.797 2.016 -5.449 1 98.44 68 HIS B O 1
ATOM 1569 N N . GLY B 1 69 ? -17.516 2.646 -7.125 1 96.31 69 GLY B N 1
ATOM 1570 C CA . GLY B 1 69 ? -18.328 3.811 -7.441 1 96.31 69 GLY B CA 1
ATOM 1571 C C . GLY B 1 69 ? -18.172 4.938 -6.438 1 96.31 69 GLY B C 1
ATOM 1572 O O . GLY B 1 69 ? -19.031 5.805 -6.336 1 96.31 69 GLY B O 1
ATOM 1573 N N . MET B 1 70 ? -17.094 5.004 -5.699 1 95.38 70 MET B N 1
ATOM 1574 C CA . MET B 1 70 ? -16.984 6.004 -4.641 1 95.38 70 MET B CA 1
ATOM 1575 C C . MET B 1 70 ? -15.938 7.055 -5.004 1 95.38 70 MET B C 1
ATOM 1577 O O . MET B 1 70 ? -16.016 8.203 -4.555 1 95.38 70 MET B O 1
ATOM 1581 N N . PHE B 1 71 ? -15 6.719 -5.75 1 96.25 71 PHE B N 1
ATOM 1582 C CA . PHE B 1 71 ? -13.953 7.586 -6.273 1 96.25 71 PHE B CA 1
ATOM 1583 C C . PHE B 1 71 ? -13.305 6.969 -7.508 1 96.25 71 PHE B C 1
ATOM 1585 O O . PHE B 1 71 ? -13.672 5.867 -7.922 1 96.25 71 PHE B O 1
ATOM 1592 N N . GLU B 1 72 ? -12.391 7.727 -8.055 1 94.81 72 GLU B N 1
ATOM 1593 C CA . GLU B 1 72 ? -11.648 7.215 -9.203 1 94.81 72 GLU B CA 1
ATOM 1594 C C . GLU B 1 72 ? -10.203 6.922 -8.844 1 94.81 72 GLU B C 1
ATOM 1596 O O . GLU B 1 72 ? -9.633 7.574 -7.965 1 94.81 72 GLU B O 1
ATOM 1601 N N . GLY B 1 73 ? -9.664 5.887 -9.555 1 95 73 GLY B N 1
ATOM 1602 C CA . GLY B 1 73 ? -8.266 5.562 -9.344 1 95 73 GLY B CA 1
ATOM 1603 C C . GLY B 1 73 ? -7.996 4.902 -8.008 1 95 73 GLY B C 1
ATOM 1604 O O . GLY B 1 73 ? -8.742 4.016 -7.586 1 95 73 GLY B O 1
ATOM 1605 N N . SER B 1 74 ? -6.879 5.145 -7.43 1 97.06 74 SER B N 1
ATOM 1606 C CA . SER B 1 74 ? -6.496 4.57 -6.141 1 97.06 74 SER B CA 1
ATOM 1607 C C . SER B 1 74 ? -6.082 5.656 -5.152 1 97.06 74 SER B C 1
ATOM 1609 O O . SER B 1 74 ? -5.793 6.785 -5.551 1 97.06 74 SER B O 1
ATOM 1611 N N . ILE B 1 75 ? -6.172 5.348 -3.904 1 98.44 75 ILE B N 1
ATOM 1612 C CA . ILE B 1 75 ? -5.812 6.273 -2.834 1 98.44 75 ILE B CA 1
ATOM 1613 C C . ILE B 1 75 ? -4.828 5.602 -1.88 1 98.44 75 ILE B C 1
ATOM 1615 O O . ILE B 1 75 ? -5.07 4.484 -1.415 1 98.44 75 ILE B O 1
ATOM 1619 N N . LEU B 1 76 ? -3.684 6.27 -1.642 1 98.75 76 LEU B N 1
ATOM 1620 C CA . LEU B 1 76 ? -2.861 5.898 -0.495 1 98.75 76 LEU B CA 1
ATOM 1621 C C . LEU B 1 76 ? -3.537 6.305 0.811 1 98.75 76 LEU B C 1
ATOM 1623 O O . LEU B 1 76 ? -3.695 7.496 1.089 1 98.75 76 LEU B O 1
ATOM 1627 N N . THR B 1 77 ? -3.881 5.293 1.636 1 98.5 77 THR B N 1
ATOM 1628 C CA . THR B 1 77 ? -4.664 5.578 2.832 1 98.5 77 THR B CA 1
ATOM 1629 C C . THR B 1 77 ? -3.848 5.316 4.094 1 98.5 77 THR B C 1
ATOM 1631 O O . THR B 1 77 ? -3.236 4.254 4.23 1 98.5 77 THR B O 1
ATOM 1634 N N . PHE B 1 78 ? -3.875 6.312 4.957 1 98 78 PHE B N 1
ATOM 1635 C CA . PHE B 1 78 ? -3.207 6.203 6.25 1 98 78 PHE B CA 1
ATOM 1636 C C . PHE B 1 78 ? -4.195 6.438 7.387 1 98 78 PHE B C 1
ATOM 1638 O O . PHE B 1 78 ? -5.051 7.32 7.301 1 98 78 PHE B O 1
ATOM 1645 N N . ASN B 1 79 ? -4.055 5.672 8.406 1 96.5 79 ASN B N 1
ATOM 1646 C CA . ASN B 1 79 ? -4.922 5.805 9.57 1 96.5 79 ASN B CA 1
ATOM 1647 C C . ASN B 1 79 ? -4.113 6.043 10.844 1 96.5 79 ASN B C 1
ATOM 1649 O O . ASN B 1 79 ? -3.703 5.094 11.508 1 96.5 79 ASN B O 1
ATOM 1653 N N . PRO B 1 80 ? -3.959 7.371 11.18 1 95 80 PRO B N 1
ATOM 1654 C CA . PRO B 1 80 ? -3.254 7.664 12.43 1 95 80 PRO B CA 1
ATOM 1655 C C . PRO B 1 80 ? -3.863 6.949 13.633 1 95 80 PRO B C 1
ATOM 1657 O O . PRO B 1 80 ? -5.086 6.918 13.781 1 95 80 PRO B O 1
ATOM 1660 N N . GLY B 1 81 ? -2.959 6.379 14.461 1 91.06 81 GLY B N 1
ATOM 1661 C CA . GLY B 1 81 ? -3.426 5.746 15.68 1 91.06 81 GLY B CA 1
ATOM 1662 C C . GLY B 1 81 ? -3.654 4.254 15.531 1 91.06 81 GLY B C 1
ATOM 1663 O O . GLY B 1 81 ? -3.959 3.564 16.516 1 91.06 81 GLY B O 1
ATOM 1664 N N . LEU B 1 82 ? -3.506 3.723 14.336 1 91.56 82 LEU B N 1
ATOM 1665 C CA . LEU B 1 82 ? -3.627 2.291 14.078 1 91.56 82 LEU B CA 1
ATOM 1666 C C . LEU B 1 82 ? -2.299 1.711 13.602 1 91.56 82 LEU B C 1
ATOM 1668 O O . LEU B 1 82 ? -1.556 2.369 12.875 1 91.56 82 LEU B O 1
ATOM 1672 N N . THR B 1 83 ? -2.053 0.479 14.016 1 88.62 83 THR B N 1
ATOM 1673 C CA . THR B 1 83 ? -0.963 -0.281 13.414 1 88.62 83 THR B CA 1
ATOM 1674 C C . THR B 1 83 ? -1.434 -0.988 12.148 1 88.62 83 THR B C 1
ATOM 1676 O O . THR B 1 83 ? -2.635 -1.072 11.891 1 88.62 83 THR B O 1
ATOM 1679 N N . ASN B 1 84 ? -0.479 -1.541 11.391 1 88.81 84 ASN B N 1
ATOM 1680 C CA . ASN B 1 84 ? -0.858 -2.289 10.195 1 88.81 84 ASN B CA 1
ATOM 1681 C C . ASN B 1 84 ? -1.631 -3.557 10.555 1 88.81 84 ASN B C 1
ATOM 1683 O O . ASN B 1 84 ? -2.355 -4.102 9.719 1 88.81 84 ASN B O 1
ATOM 1687 N N . GLY B 1 85 ? -1.472 -3.982 11.75 1 83.94 85 GLY B N 1
ATOM 1688 C CA . GLY B 1 85 ? -2.26 -5.098 12.242 1 83.94 85 GLY B CA 1
ATOM 1689 C C . GLY B 1 85 ? -3.631 -4.688 12.75 1 83.94 85 GLY B C 1
ATOM 1690 O O . GLY B 1 85 ? -4.359 -5.5 13.312 1 83.94 85 GLY B O 1
ATOM 1691 N N . MET B 1 86 ? -3.896 -3.414 12.641 1 82.56 86 MET B N 1
ATOM 1692 C CA . MET B 1 86 ? -5.184 -2.814 12.984 1 82.56 86 MET B CA 1
ATOM 1693 C C . MET B 1 86 ? -5.391 -2.795 14.5 1 82.56 86 MET B C 1
ATOM 1695 O O . MET B 1 86 ? -6.512 -2.973 14.977 1 82.56 86 MET B O 1
ATOM 1699 N N . ALA B 1 87 ? -4.309 -2.732 15.18 1 85.12 87 ALA B N 1
ATOM 1700 C CA . ALA B 1 87 ? -4.379 -2.488 16.609 1 85.12 87 ALA B CA 1
ATOM 1701 C C . ALA B 1 87 ? -4.273 -0.997 16.922 1 85.12 87 ALA B C 1
ATOM 1703 O O . ALA B 1 87 ? -3.482 -0.283 16.297 1 85.12 87 ALA B O 1
ATOM 1704 N N . LYS B 1 88 ? -5.082 -0.609 17.906 1 88.69 88 LYS B N 1
ATOM 1705 C CA . LYS B 1 88 ? -5.051 0.796 18.312 1 88.69 88 LYS B CA 1
ATOM 1706 C C . LYS B 1 88 ? -3.768 1.125 19.062 1 88.69 88 LYS B C 1
ATOM 1708 O O . LYS B 1 88 ? -3.328 0.35 19.922 1 88.69 88 LYS B O 1
ATOM 1713 N N . LEU B 1 89 ? -3.232 2.254 18.812 1 88 89 LEU B N 1
ATOM 1714 C CA . LEU B 1 89 ? -2.049 2.74 19.516 1 88 89 LEU B CA 1
ATOM 1715 C C . LEU B 1 89 ? -2.439 3.598 20.719 1 88 89 LEU B C 1
ATOM 1717 O O . LEU B 1 89 ? -3.49 4.242 20.703 1 88 89 LEU B O 1
ATOM 1721 N N . GLU B 1 90 ? -1.592 3.629 21.656 1 86.56 90 GLU B N 1
ATOM 1722 C CA . GLU B 1 90 ? -1.843 4.418 22.859 1 86.56 90 GLU B CA 1
ATOM 1723 C C . GLU B 1 90 ? -1.761 5.914 22.562 1 86.56 90 GLU B C 1
ATOM 1725 O O . GLU B 1 90 ? -2.486 6.711 23.156 1 86.56 90 GLU B O 1
ATOM 1730 N N . SER B 1 91 ? -0.843 6.27 21.781 1 89.62 91 SER B N 1
ATOM 1731 C CA . SER B 1 91 ? -0.657 7.66 21.375 1 89.62 91 SER B CA 1
ATOM 1732 C C . SER B 1 91 ? -0.353 7.766 19.891 1 89.62 91 SER B C 1
ATOM 1734 O O . SER B 1 91 ? 0.215 6.844 19.297 1 89.62 91 SER B O 1
ATOM 1736 N N . PHE B 1 92 ? -0.784 8.828 19.312 1 92.25 92 PHE B N 1
ATOM 1737 C CA . PHE B 1 92 ? -0.537 9.117 17.906 1 92.25 92 PHE B CA 1
ATOM 1738 C C . PHE B 1 92 ? -0.674 10.609 17.625 1 92.25 92 PHE B C 1
ATOM 1740 O O . PHE B 1 92 ? -1.185 11.359 18.469 1 92.25 92 PHE B O 1
ATOM 1747 N N . THR B 1 93 ? -0.203 11.039 16.531 1 92.44 93 THR B N 1
ATOM 1748 C CA . THR B 1 93 ? -0.307 12.445 16.141 1 92.44 93 THR B CA 1
ATOM 1749 C C . THR B 1 93 ? -1.7 12.758 15.602 1 92.44 93 THR B C 1
ATOM 1751 O O . THR B 1 93 ? -2.18 12.086 14.688 1 92.44 93 THR B O 1
ATOM 1754 N N . ASP B 1 94 ? -2.305 13.789 16.141 1 95.19 94 ASP B N 1
ATOM 1755 C CA . ASP B 1 94 ? -3.631 14.227 15.727 1 95.19 94 ASP B CA 1
ATOM 1756 C C . ASP B 1 94 ? -3.611 14.734 14.289 1 95.19 94 ASP B C 1
ATOM 1758 O O . ASP B 1 94 ? -2.693 15.453 13.891 1 95.19 94 ASP B O 1
ATOM 1762 N N . VAL B 1 95 ? -4.707 14.391 13.531 1 97.19 95 VAL B N 1
ATOM 1763 C CA . VAL B 1 95 ? -4.762 14.719 12.117 1 97.19 95 VAL B CA 1
ATOM 1764 C C . VAL B 1 95 ? -4.707 16.234 11.93 1 97.19 95 VAL B C 1
ATOM 1766 O O . VAL B 1 95 ? -4.211 16.719 10.914 1 97.19 95 VAL B O 1
ATOM 1769 N N . ARG B 1 96 ? -5.18 17.016 12.875 1 97.19 96 ARG B N 1
ATOM 1770 C CA . ARG B 1 96 ? -5.133 18.469 12.797 1 97.19 96 ARG B CA 1
ATOM 1771 C C . ARG B 1 96 ? -3.703 18.984 12.945 1 97.19 96 ARG B C 1
ATOM 1773 O O . ARG B 1 96 ? -3.336 19.984 12.336 1 97.19 96 ARG B O 1
ATOM 1780 N N . VAL B 1 97 ? -2.949 18.297 13.812 1 95.38 97 VAL B N 1
ATOM 1781 C CA . VAL B 1 97 ? -1.531 18.625 13.93 1 95.38 97 VAL B CA 1
ATOM 1782 C C . VAL B 1 97 ? -0.81 18.25 12.633 1 95.38 97 VAL B C 1
ATOM 1784 O O . VAL B 1 97 ? 0.051 19 12.156 1 95.38 97 VAL B O 1
ATOM 1787 N N . ILE B 1 98 ? -1.17 17.141 12.031 1 96.38 98 ILE B N 1
ATOM 1788 C CA . ILE B 1 98 ? -0.615 16.75 10.742 1 96.38 98 ILE B CA 1
ATOM 1789 C C . ILE B 1 98 ? -0.925 17.812 9.695 1 96.38 98 ILE B C 1
ATOM 1791 O O . ILE B 1 98 ? -0.044 18.203 8.93 1 96.38 98 ILE B O 1
ATOM 1795 N N . GLN B 1 99 ? -2.172 18.203 9.68 1 97.12 99 GLN B N 1
ATOM 1796 C CA . GLN B 1 99 ? -2.568 19.266 8.773 1 97.12 99 GLN B CA 1
ATOM 1797 C C . GLN B 1 99 ? -1.634 20.469 8.898 1 97.12 99 GLN B C 1
ATOM 1799 O O . GLN B 1 99 ? -1.122 20.969 7.895 1 97.12 99 GLN B O 1
ATOM 1804 N N . GLN B 1 100 ? -1.475 20.906 10.141 1 96 100 GLN B N 1
ATOM 1805 C CA . GLN B 1 100 ? -0.646 22.078 10.391 1 96 100 GLN B CA 1
ATOM 1806 C C . GLN B 1 100 ? 0.773 21.875 9.867 1 96 100 GLN B C 1
ATOM 1808 O O . GLN B 1 100 ? 1.343 22.766 9.234 1 96 100 GLN B O 1
ATOM 1813 N N . ARG B 1 101 ? 1.312 20.766 10.086 1 95.06 101 ARG B N 1
ATOM 1814 C CA . ARG B 1 101 ? 2.672 20.453 9.648 1 95.06 101 ARG B CA 1
ATOM 1815 C C . ARG B 1 101 ? 2.773 20.453 8.133 1 95.06 101 ARG B C 1
ATOM 1817 O O . ARG B 1 101 ? 3.756 20.953 7.57 1 95.06 101 ARG B O 1
ATOM 1824 N N . LEU B 1 102 ? 1.839 19.875 7.473 1 96.62 102 LEU B N 1
ATOM 1825 C CA . LEU B 1 102 ? 1.848 19.812 6.016 1 96.62 102 LEU B CA 1
ATOM 1826 C C . LEU B 1 102 ? 1.715 21.203 5.41 1 96.62 102 LEU B C 1
ATOM 1828 O O . LEU B 1 102 ? 2.398 21.531 4.438 1 96.62 102 LEU B O 1
ATOM 1832 N N . GLU B 1 103 ? 0.844 21.984 6.027 1 96.5 103 GLU B N 1
ATOM 1833 C CA . GLU B 1 103 ? 0.676 23.344 5.555 1 96.5 103 GLU B CA 1
ATOM 1834 C C . GLU B 1 103 ? 1.948 24.172 5.762 1 96.5 103 GLU B C 1
ATOM 1836 O O . GLU B 1 103 ? 2.334 24.953 4.902 1 96.5 103 GLU B O 1
ATOM 1841 N N . GLU B 1 104 ? 2.557 23.984 6.875 1 95.44 104 GLU B N 1
ATOM 1842 C CA . GLU B 1 104 ? 3.814 24.672 7.164 1 95.44 104 GLU B CA 1
ATOM 1843 C C . GLU B 1 104 ? 4.902 24.266 6.172 1 95.44 104 GLU B C 1
ATOM 1845 O O . GLU B 1 104 ? 5.793 25.062 5.867 1 95.44 104 GLU B O 1
ATOM 1850 N N . ALA B 1 105 ? 4.816 23.078 5.707 1 94.69 105 ALA B N 1
ATOM 1851 C CA . ALA B 1 105 ? 5.777 22.578 4.734 1 94.69 105 ALA B CA 1
ATOM 1852 C C . ALA B 1 105 ? 5.441 23.062 3.326 1 94.69 105 ALA B C 1
ATOM 1854 O O . ALA B 1 105 ? 6.137 22.734 2.363 1 94.69 105 ALA B O 1
ATOM 1855 N N . GLY B 1 106 ? 4.344 23.719 3.186 1 96.06 106 GLY B N 1
ATOM 1856 C CA . GLY B 1 106 ? 3.986 24.328 1.919 1 96.06 106 GLY B CA 1
ATOM 1857 C C . GLY B 1 106 ? 3.135 23.438 1.037 1 96.06 106 GLY B C 1
ATOM 1858 O O . GLY B 1 106 ? 2.975 23.703 -0.156 1 96.06 106 GLY B O 1
ATOM 1859 N N . LEU B 1 107 ? 2.623 22.375 1.588 1 96.88 107 LEU B N 1
ATOM 1860 C CA . LEU B 1 107 ? 1.791 21.484 0.8 1 96.88 107 LEU B CA 1
ATOM 1861 C C . LEU B 1 107 ? 0.347 21.969 0.758 1 96.88 107 LEU B C 1
ATOM 1863 O O . LEU B 1 107 ? -0.171 22.469 1.757 1 96.88 107 LEU B O 1
ATOM 1867 N N . GLU B 1 108 ? -0.211 21.812 -0.401 1 96.81 108 GLU B N 1
ATOM 1868 C CA . GLU B 1 108 ? -1.622 22.141 -0.574 1 96.81 108 GLU B CA 1
ATOM 1869 C C . GLU B 1 108 ? -2.514 20.953 -0.218 1 96.81 108 GLU B C 1
ATOM 1871 O O . GLU B 1 108 ? -2.318 19.844 -0.726 1 96.81 108 GLU B O 1
ATOM 1876 N N . LEU B 1 109 ? -3.502 21.219 0.569 1 98.19 109 LEU B N 1
ATOM 1877 C CA . LEU B 1 109 ? -4.449 20.188 0.967 1 98.19 109 LEU B CA 1
ATOM 1878 C C . LEU B 1 109 ? -5.75 20.312 0.185 1 98.19 109 LEU B C 1
ATOM 1880 O O . LEU B 1 109 ? -6.238 21.422 -0.043 1 98.19 109 LEU B O 1
ATOM 1884 N N . SER B 1 110 ? -6.23 19.25 -0.251 1 98.06 110 SER B N 1
ATOM 1885 C CA . SER B 1 110 ? -7.496 19.219 -0.981 1 98.06 110 SER B CA 1
ATOM 1886 C C . SER B 1 110 ? -8.68 19.344 -0.032 1 98.06 110 SER B C 1
ATOM 1888 O O . SER B 1 110 ? -9.695 19.953 -0.369 1 98.06 110 SER B O 1
ATOM 1890 N N . THR B 1 111 ? -8.672 18.656 1.092 1 97.81 111 THR B N 1
ATOM 1891 C CA . THR B 1 111 ? -9.641 18.766 2.172 1 97.81 111 THR B CA 1
ATOM 1892 C C . THR B 1 111 ? -8.945 18.812 3.527 1 97.81 111 THR B C 1
ATOM 1894 O O . THR B 1 111 ? -7.824 18.312 3.674 1 97.81 111 THR B O 1
ATOM 1897 N N . THR B 1 112 ? -9.594 19.391 4.48 1 97.5 112 THR B N 1
ATOM 1898 C CA . THR B 1 112 ? -9.039 19.547 5.82 1 97.5 112 THR B CA 1
ATOM 1899 C C . THR B 1 112 ? -10.016 19.031 6.875 1 97.5 112 THR B C 1
ATOM 1901 O O . THR B 1 112 ? -11.219 18.953 6.621 1 97.5 112 THR B O 1
ATOM 1904 N N . PRO B 1 113 ? -9.422 18.641 7.984 1 96.75 113 PRO B N 1
ATOM 1905 C CA . PRO B 1 113 ? -10.289 18.094 9.031 1 96.75 113 PRO B CA 1
ATOM 1906 C C . PRO B 1 113 ? -11.305 19.109 9.555 1 96.75 113 PRO B C 1
ATOM 1908 O O . PRO B 1 113 ? -10.984 20.297 9.672 1 96.75 113 PRO B O 1
ATOM 1911 N N . GLU B 1 114 ? -12.391 18.531 9.805 1 92.12 114 GLU B N 1
ATOM 1912 C CA . GLU B 1 114 ? -13.414 19.344 10.445 1 92.12 114 GLU B CA 1
ATOM 1913 C C . GLU B 1 114 ? -13.461 19.094 11.945 1 92.12 114 GLU B C 1
ATOM 1915 O O . GLU B 1 114 ? -13.203 17.969 12.398 1 92.12 114 GLU B O 1
ATOM 1920 N N . GLY B 1 115 ? -13.758 20.172 12.68 1 91.62 115 GLY B N 1
ATOM 1921 C CA . GLY B 1 115 ? -13.906 20.016 14.117 1 91.62 115 GLY B CA 1
ATOM 1922 C C . GLY B 1 115 ? -12.602 20.156 14.867 1 91.62 115 GLY B C 1
ATOM 1923 O O . GLY B 1 115 ? -11.523 20.188 14.266 1 91.62 115 GLY B O 1
ATOM 1924 N N . GLU B 1 116 ? -12.75 20.156 16.234 1 91.69 116 GLU B N 1
ATOM 1925 C CA . GLU B 1 116 ? -11.57 20.438 17.047 1 91.69 116 GLU B CA 1
ATOM 1926 C C . GLU B 1 116 ? -11.016 19.172 17.672 1 91.69 116 GLU B C 1
ATOM 1928 O O . GLU B 1 116 ? -9.898 19.172 18.203 1 91.69 116 GLU B O 1
ATOM 1933 N N . GLU B 1 117 ? -11.766 18.094 17.641 1 92.06 117 GLU B N 1
ATOM 1934 C CA . GLU B 1 117 ? -11.312 16.859 18.25 1 92.06 117 GLU B CA 1
ATOM 1935 C C . GLU B 1 117 ? -11.992 15.648 17.625 1 92.06 117 GLU B C 1
ATOM 1937 O O . GLU B 1 117 ? -12.992 15.789 16.922 1 92.06 117 GLU B O 1
ATOM 1942 N N . GLY B 1 118 ? -11.312 14.453 17.859 1 92.81 118 GLY B N 1
ATOM 1943 C CA . GLY B 1 118 ? -11.953 13.219 17.438 1 92.81 118 GLY B CA 1
ATOM 1944 C C . GLY B 1 118 ? -11.672 12.859 15.984 1 92.81 118 GLY B C 1
ATOM 1945 O O . GLY B 1 118 ? -10.68 13.32 15.414 1 92.81 118 GLY B O 1
ATOM 1946 N N . PRO B 1 119 ? -12.531 11.961 15.422 1 96.19 119 PRO B N 1
ATOM 1947 C CA . PRO B 1 119 ? -12.344 11.508 14.039 1 96.19 119 PRO B CA 1
ATOM 1948 C C . PRO B 1 119 ? -12.414 12.648 13.031 1 96.19 119 PRO B C 1
ATOM 1950 O O . PRO B 1 119 ? -13.25 13.547 13.156 1 96.19 119 PRO B O 1
ATOM 1953 N N . ALA B 1 120 ? -11.516 12.648 12.141 1 97.5 120 ALA B N 1
ATOM 1954 C CA . ALA B 1 120 ? -11.445 13.602 11.039 1 97.5 120 ALA B CA 1
ATOM 1955 C C . ALA B 1 120 ? -10.445 13.133 9.977 1 97.5 120 ALA B C 1
ATOM 1957 O O . ALA B 1 120 ? -9.711 12.172 10.188 1 97.5 120 ALA B O 1
ATOM 1958 N N . SER B 1 121 ? -10.492 13.75 8.852 1 98.12 121 SER B N 1
ATOM 1959 C CA . SER B 1 121 ? -9.602 13.328 7.77 1 98.12 121 SER B CA 1
ATOM 1960 C C . SER B 1 121 ? -9.141 14.516 6.934 1 98.12 121 SER B C 1
ATOM 1962 O O . SER B 1 121 ? -9.719 15.602 7.023 1 98.12 121 SER B O 1
ATOM 1964 N N . LEU B 1 122 ? -8.148 14.336 6.23 1 98.5 122 LEU B N 1
ATOM 1965 C CA . LEU B 1 122 ? -7.703 15.266 5.199 1 98.5 122 LEU B CA 1
ATOM 1966 C C . LEU B 1 122 ? -7.227 14.523 3.959 1 98.5 122 LEU B C 1
ATOM 1968 O O . LEU B 1 122 ? -6.918 13.328 4.023 1 98.5 122 LEU B O 1
ATOM 1972 N N . THR B 1 123 ? -7.23 15.188 2.83 1 98.62 123 THR B N 1
ATOM 1973 C CA . THR B 1 123 ? -6.738 14.617 1.58 1 98.62 123 THR B CA 1
ATOM 1974 C C . THR B 1 123 ? -5.793 15.586 0.88 1 98.62 123 THR B C 1
ATOM 1976 O O . THR B 1 123 ? -5.895 16.797 1.062 1 98.62 123 THR B O 1
ATOM 1979 N N . LEU B 1 124 ? -4.938 15.055 0.171 1 98.5 124 LEU B N 1
ATOM 1980 C CA . LEU B 1 124 ? -4.039 15.805 -0.706 1 98.5 124 LEU B CA 1
ATOM 1981 C C . LEU B 1 124 ? -3.58 14.938 -1.875 1 98.5 124 LEU B C 1
ATOM 1983 O O . LEU B 1 124 ? -3.889 13.742 -1.93 1 98.5 124 LEU B O 1
ATOM 1987 N N . THR B 1 125 ? -2.877 15.547 -2.834 1 98.44 125 THR B N 1
ATOM 1988 C CA . THR B 1 125 ? -2.377 14.867 -4.023 1 98.44 125 THR B CA 1
ATOM 1989 C C . THR B 1 125 ? -0.868 15.047 -4.156 1 98.44 125 THR B C 1
ATOM 1991 O O . THR B 1 125 ? -0.348 16.156 -3.955 1 98.44 125 THR B O 1
ATOM 1994 N N . ASP B 1 126 ? -0.199 13.953 -4.406 1 98.25 126 ASP B N 1
ATOM 1995 C CA . ASP B 1 126 ? 1.251 14.062 -4.527 1 98.25 126 ASP B CA 1
ATOM 1996 C C . ASP B 1 126 ? 1.646 14.68 -5.863 1 98.25 126 ASP B C 1
ATOM 1998 O O . ASP B 1 126 ? 0.79 14.938 -6.715 1 98.25 126 ASP B O 1
ATOM 2002 N N . PRO B 1 127 ? 2.887 14.977 -6.117 1 98.06 127 PRO B N 1
ATOM 2003 C CA . PRO B 1 127 ? 3.33 15.68 -7.32 1 98.06 127 PRO B CA 1
ATOM 2004 C C . PRO B 1 127 ? 2.971 14.938 -8.609 1 98.06 127 PRO B C 1
ATOM 2006 O O . PRO B 1 127 ? 2.869 15.555 -9.672 1 98.06 127 PRO B O 1
ATOM 2009 N N . ASP B 1 128 ? 2.771 13.656 -8.555 1 98.06 128 ASP B N 1
ATOM 2010 C CA . ASP B 1 128 ? 2.525 12.859 -9.75 1 98.06 128 ASP B CA 1
ATOM 2011 C C . ASP B 1 128 ? 1.055 12.461 -9.852 1 98.06 128 ASP B C 1
ATOM 2013 O O . ASP B 1 128 ? 0.692 11.609 -10.664 1 98.06 128 ASP B O 1
ATOM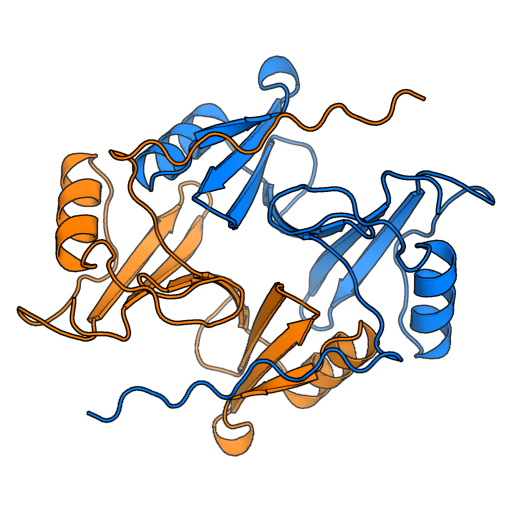 2017 N N . GLY B 1 129 ? 0.259 12.961 -8.984 1 97.12 129 GLY B N 1
ATOM 2018 C CA . GLY B 1 129 ? -1.182 12.82 -9.125 1 97.12 129 GLY B CA 1
ATOM 2019 C C . GLY B 1 129 ? -1.76 11.703 -8.273 1 97.12 129 GLY B C 1
ATOM 2020 O O . GLY B 1 129 ? -2.938 11.367 -8.398 1 97.12 129 GLY B O 1
ATOM 2021 N N . ASN B 1 130 ? -1.006 11.086 -7.426 1 97.56 130 ASN B N 1
ATOM 2022 C CA . ASN B 1 130 ? -1.54 10.086 -6.504 1 97.56 130 ASN B CA 1
ATOM 2023 C C . ASN B 1 130 ? -2.322 10.734 -5.367 1 97.56 130 ASN B C 1
ATOM 2025 O O . ASN B 1 130 ? -1.841 11.672 -4.734 1 97.56 130 ASN B O 1
ATOM 2029 N N . ASN B 1 131 ? -3.508 10.18 -5.164 1 98.31 131 ASN B N 1
ATOM 2030 C CA . ASN B 1 131 ? -4.336 10.695 -4.074 1 98.31 131 ASN B CA 1
ATOM 2031 C C . ASN B 1 131 ? -3.936 10.086 -2.734 1 98.31 131 ASN B C 1
ATOM 2033 O O . ASN B 1 131 ? -3.637 8.891 -2.654 1 98.31 131 ASN B O 1
ATOM 2037 N N . ILE B 1 132 ? -3.955 10.922 -1.696 1 98.69 132 ILE B N 1
ATOM 2038 C CA . ILE B 1 132 ? -3.607 10.5 -0.346 1 98.69 132 ILE B CA 1
ATOM 2039 C C . ILE B 1 132 ? -4.734 10.859 0.617 1 98.69 132 ILE B C 1
ATOM 2041 O O . ILE B 1 132 ? -5.273 11.969 0.567 1 98.69 132 ILE B O 1
ATOM 2045 N N . LEU B 1 133 ? -5.09 9.93 1.38 1 98.75 133 LEU B N 1
ATOM 2046 C CA . LEU B 1 133 ? -6.082 10.109 2.436 1 98.75 133 LEU B CA 1
ATOM 2047 C C . LEU B 1 133 ? -5.477 9.82 3.805 1 98.75 133 LEU B C 1
ATOM 2049 O O . LEU B 1 133 ? -4.906 8.742 4.02 1 98.75 133 LEU B O 1
ATOM 2053 N N . ILE B 1 134 ? -5.477 10.734 4.691 1 98.31 134 ILE B N 1
ATOM 2054 C CA . ILE B 1 134 ? -5.152 10.539 6.102 1 98.31 134 ILE B CA 1
ATOM 2055 C C . ILE B 1 134 ? -6.426 10.602 6.938 1 98.31 134 ILE B C 1
ATOM 2057 O O . ILE B 1 134 ? -7.023 11.672 7.098 1 98.31 134 ILE B O 1
ATOM 2061 N N . ASP B 1 135 ? -6.785 9.5 7.461 1 97.75 135 ASP B N 1
ATOM 2062 C CA . ASP B 1 135 ? -8.109 9.312 8.055 1 97.75 135 ASP B CA 1
ATOM 2063 C C . ASP B 1 135 ? -8 8.852 9.5 1 97.75 135 ASP B C 1
ATOM 2065 O O . ASP B 1 135 ? -7.77 7.668 9.766 1 97.75 135 ASP B O 1
ATOM 2069 N N . GLN B 1 136 ? -8.234 9.75 10.43 1 96.75 136 GLN B N 1
ATOM 2070 C CA . GLN B 1 136 ? -8.164 9.484 11.867 1 96.75 136 GLN B CA 1
ATOM 2071 C C . GLN B 1 136 ? -9.508 9.008 12.406 1 96.75 136 GLN B C 1
ATOM 2073 O O . GLN B 1 136 ? -10.516 9.703 12.289 1 96.75 136 GLN B O 1
ATOM 2078 N N . PHE B 1 137 ? -9.414 7.844 13.125 1 93.19 137 PHE B N 1
ATOM 2079 C CA . PHE B 1 137 ? -10.656 7.242 13.594 1 93.19 137 PHE B CA 1
ATOM 2080 C C . PHE B 1 137 ? -10.875 7.539 15.07 1 93.19 137 PHE B C 1
ATOM 2082 O O . PHE B 1 137 ? -11.992 7.402 15.578 1 93.19 137 PHE B O 1
ATOM 2089 N N . PHE B 1 138 ? -9.852 7.918 15.719 1 89 138 PHE B N 1
ATOM 2090 C CA . PHE B 1 138 ? -9.93 7.953 17.172 1 89 138 PHE B CA 1
ATOM 2091 C C . PHE B 1 138 ? -9.711 9.367 17.688 1 89 138 PHE B C 1
ATOM 2093 O O . PHE B 1 138 ? -9.195 10.227 16.969 1 89 138 PHE B O 1
ATOM 2100 N N . ARG B 1 139 ? -10.219 9.492 18.922 1 86.56 139 ARG B N 1
ATOM 2101 C CA . ARG B 1 139 ? -9.859 10.711 19.641 1 86.56 139 ARG B CA 1
ATOM 2102 C C . ARG B 1 139 ? -8.453 10.609 20.219 1 86.56 139 ARG B C 1
ATOM 2104 O O . ARG B 1 139 ? -8.078 9.578 20.781 1 86.56 139 ARG B O 1
ATOM 2111 N N . SER B 1 140 ? -7.602 11.609 19.828 1 75.06 140 SER B N 1
ATOM 2112 C CA . SER B 1 140 ? -6.227 11.609 20.312 1 75.06 140 SER B CA 1
ATOM 2113 C C . SER B 1 140 ? -6.176 11.938 21.812 1 75.06 140 SER B C 1
ATOM 2115 O O . SER B 1 140 ? -7.066 12.609 22.328 1 75.06 140 SER B O 1
#

Solvent-accessible surface area (backbone atoms only — not comparable to full-atom values): 15233 Å² total; per-residue (Å²): 128,80,64,77,81,68,58,71,65,65,75,79,51,88,89,52,50,54,48,37,16,51,35,44,36,35,43,34,92,46,60,67,63,46,50,53,52,43,39,63,62,27,31,40,81,52,46,73,42,67,93,76,34,26,38,30,31,32,30,83,55,32,40,40,33,43,30,38,83,78,61,76,62,52,32,49,34,24,24,31,36,26,40,53,66,66,42,78,48,95,72,54,62,46,63,66,58,49,50,51,51,33,46,73,69,66,51,73,65,76,43,67,58,60,78,93,66,46,52,32,38,34,31,32,61,48,93,76,67,50,35,36,36,43,44,26,68,51,67,113,127,80,65,77,81,69,57,72,64,68,73,78,51,88,88,51,49,54,48,38,16,51,33,42,38,36,42,35,91,46,60,67,62,46,49,52,53,43,38,64,63,27,32,40,80,50,47,72,42,68,93,75,34,25,40,30,31,32,29,82,55,34,40,40,32,43,29,39,83,78,61,77,61,53,31,48,34,25,25,31,34,25,40,53,67,68,42,78,48,94,71,53,62,44,63,66,58,50,47,51,51,33,45,74,69,67,50,71,66,75,45,68,56,59,78,92,64,48,51,32,40,34,30,33,61,49,94,73,66,50,35,36,36,44,43,26,67,51,66,114

Sequence (280 aa):
MDEPAFPDPPAVLPSTLELGAFSMSLSVADLDVSRRFYEALGFVVSGGDADEGWVILKNGESTIGLFHGMFEGSILTFNPGLTNGMAKLESFTDVRVIQQRLEEAGLELSTTPEGEEGPASLTLTDPDGNNILIDQFFRSMDEPAFPDPPAVLPSTLELGAFSMSLSVADLDVSRRFYEALGFVVSGGDADEGWVILKNGESTIGLFHGMFEGSILTFNPGLTNGMAKLESFTDVRVIQQRLEEAGLELSTTPEGEEGPASLTLTDPDGNNILIDQFFRS

Nearest PDB structures (foldseek):
  3rhe-assembly1_A  TM=7.620E-01  e=2.926E-05  Legionella pneumophila subsp. pneumophila str. Philadelphia 1
  4rt5-assembly1_B  TM=6.626E-01  e=7.316E-05  Planctopirus limnophila DSM 3776
  6p29-assembly1_B  TM=3.743E-01  e=1.829E-04  Pseudoalteromonas luteoviolacea
  7x8e-assembly2_F  TM=6.226E-01  e=4.033E-03  Pseudomonas fluorescens
  6p29-assembly1_A  TM=3.876E-01  e=4.844E-04  Pseudoalteromonas luteoviolacea

Foldseek 3Di:
DDDPPDDDDPDPPPPDADLAAKAKEAEDADQVVVVVVVVVVVWDFDDDDVVQAKTWIDDPLYIYIYGYPPDDGMETETEWQAHSNGDGHPDTDDQQVVVVVCVVVVFDWPAGFDDDWAWTKTWHADPVGHIYIRTYHGTD/DDDPPDDDDPDPPPPDADLAAKAKEAEDADQVVVVVVVVVVVWDFDDDDVVQAKTWIDDPLYIYIYGYPPDDGMEIETEWQAHSNGDGHPDTDDQQVVVVVCVVVVFDWPDGFDDDWAWTKTWHADPVGHIYIRTYHGTD

pLDDT: mean 89.93, std 15.27, range [33.94, 98.75]

Secondary structure (DSSP, 8-state):
-------------TTS----EEEEEEE-S-HHHHHHHHHHTT-EEEEEEGGGTEEEEEETTEEEEEESSSSSSEEEEEETTB-TT-PBPS----HHHHHHHHHHTTPPEEE---SSSSSEEEEEE-TTS-EEEEEE-S--/-------------TTS----EEEEEEE-S-HHHHHHHHHHTT-EEEEEEGGGTEEEEEETTEEEEEESSSSSSEEEEEETTB-TT-PBPS----HHHHHHHHHHTTPPEEE---SSSSSEEEEEE-TTS-EEEEEE-S--

InterPro domains:
  IPR004360 Glyoxalase/fosfomycin resistance/dioxygenase domain [PF00903] (25-132)
  IPR029068 Glyoxalase/Bleomycin resistance protein/Dihydroxybiphenyl dioxygenase [G3DSA:3.10.180.10] (7-136)
  IPR029068 Glyoxalase/Bleomycin resistance protein/Dihydroxybiphenyl dioxygenase [SSF54593] (24-136)